Protein AF-A0AA38G6N8-F1 (afdb_monomer_lite)

Structure (mmCIF, N/CA/C/O backbone):
data_AF-A0AA38G6N8-F1
#
_entry.id   AF-A0AA38G6N8-F1
#
loop_
_atom_site.group_PDB
_atom_site.id
_atom_site.type_symbol
_atom_site.label_atom_id
_atom_site.label_alt_id
_atom_site.label_comp_id
_atom_site.label_asym_id
_atom_site.label_entity_id
_atom_site.label_seq_id
_atom_site.pdbx_PDB_ins_code
_atom_site.Cartn_x
_atom_site.Cartn_y
_atom_site.Cartn_z
_atom_site.occupancy
_atom_site.B_iso_or_equiv
_atom_site.auth_seq_id
_atom_site.auth_comp_id
_atom_site.auth_asym_id
_atom_site.auth_atom_id
_atom_site.pdbx_PDB_model_num
ATOM 1 N N . VAL A 1 1 ? -0.216 -16.658 13.746 1.00 59.12 1 VAL A N 1
ATOM 2 C CA . VAL A 1 1 ? -0.836 -18.011 13.716 1.00 59.12 1 VAL A CA 1
ATOM 3 C C . VAL A 1 1 ? -0.148 -18.982 12.746 1.00 59.12 1 VAL A C 1
ATOM 5 O O . VAL A 1 1 ? 0.024 -20.138 13.105 1.00 59.12 1 VAL A O 1
ATOM 8 N N . SER A 1 2 ? 0.318 -18.544 11.568 1.00 52.84 2 SER A N 1
ATOM 9 C CA . SER A 1 2 ? 0.820 -19.412 10.476 1.00 52.84 2 SER A CA 1
ATOM 10 C C . SER A 1 2 ? 1.997 -20.355 10.787 1.00 52.84 2 SER A C 1
ATOM 12 O O . SER A 1 2 ? 2.200 -21.307 10.045 1.00 52.84 2 SER A O 1
ATOM 14 N N . LYS A 1 3 ? 2.756 -20.139 11.871 1.00 72.94 3 LYS A N 1
ATOM 15 C CA . LYS A 1 3 ? 3.863 -21.022 12.297 1.00 72.94 3 LYS A CA 1
ATOM 16 C C . LYS A 1 3 ? 3.536 -21.909 13.511 1.00 72.94 3 LYS A C 1
ATOM 18 O O . LYS A 1 3 ? 4.444 -22.456 14.117 1.00 72.94 3 LYS A O 1
ATOM 23 N N . GLY A 1 4 ? 2.269 -22.001 13.929 1.00 76.94 4 GLY A N 1
ATOM 24 C CA . GLY A 1 4 ? 1.857 -22.869 15.046 1.00 76.94 4 GLY A CA 1
ATOM 25 C C . GLY A 1 4 ? 2.355 -22.451 16.439 1.00 76.94 4 GLY A C 1
ATOM 26 O O . GLY A 1 4 ? 2.105 -23.158 17.406 1.00 76.94 4 GLY A O 1
ATOM 27 N N . VAL A 1 5 ? 3.004 -21.286 16.567 1.00 78.00 5 VAL A N 1
ATOM 28 C CA . VAL A 1 5 ? 3.598 -20.783 17.825 1.00 78.00 5 VAL A CA 1
ATOM 29 C C . VAL A 1 5 ? 2.576 -20.701 18.963 1.00 78.00 5 VAL A C 1
ATOM 31 O O . VAL A 1 5 ? 2.914 -20.964 20.106 1.00 78.00 5 VAL A O 1
ATOM 34 N N . ILE A 1 6 ? 1.307 -20.431 18.644 1.00 79.12 6 ILE A N 1
ATOM 35 C CA . ILE A 1 6 ? 0.212 -20.319 19.620 1.00 79.12 6 ILE A CA 1
ATOM 36 C C . ILE A 1 6 ? -0.044 -21.611 20.422 1.00 79.12 6 ILE A C 1
ATOM 38 O O . ILE A 1 6 ? -0.709 -21.564 21.451 1.00 79.12 6 ILE A O 1
ATOM 42 N N . ASN A 1 7 ? 0.464 -22.758 19.958 1.00 80.31 7 ASN A N 1
ATOM 43 C CA . ASN A 1 7 ? 0.329 -24.044 20.646 1.00 80.31 7 ASN A CA 1
ATOM 44 C C . ASN A 1 7 ? 1.405 -24.275 21.719 1.00 80.31 7 ASN A C 1
ATOM 46 O O . ASN A 1 7 ? 1.244 -25.174 22.535 1.00 80.31 7 ASN A O 1
ATOM 50 N N . TYR A 1 8 ? 2.486 -23.490 21.715 1.00 78.38 8 TYR A N 1
ATOM 51 C CA . TYR A 1 8 ? 3.628 -23.630 22.631 1.00 78.38 8 TYR A CA 1
ATOM 52 C C . TYR A 1 8 ? 3.668 -22.544 23.711 1.00 78.38 8 TYR A C 1
ATOM 54 O O . TYR A 1 8 ? 4.655 -22.410 24.426 1.00 78.38 8 TYR A O 1
ATOM 62 N N . VAL A 1 9 ? 2.621 -21.728 23.782 1.00 79.62 9 VAL A N 1
ATOM 63 C CA . VAL A 1 9 ? 2.539 -20.547 24.637 1.00 79.62 9 VAL A CA 1
ATOM 64 C C . VAL A 1 9 ? 1.585 -20.845 25.806 1.00 79.62 9 VAL A C 1
ATOM 66 O O . VAL A 1 9 ? 0.594 -21.547 25.578 1.00 79.62 9 VAL A O 1
ATOM 69 N N . PRO A 1 10 ? 1.841 -20.319 27.024 1.00 83.19 10 PRO A N 1
ATOM 70 C CA . PRO A 1 10 ? 0.930 -20.449 28.159 1.00 83.19 10 PRO A CA 1
ATOM 71 C C . PRO A 1 10 ? -0.501 -20.033 27.818 1.00 83.19 10 PRO A C 1
ATOM 73 O O . PRO A 1 10 ? -0.737 -19.141 26.991 1.00 83.19 10 PRO A O 1
ATOM 76 N N . GLN A 1 11 ? -1.464 -20.676 28.474 1.00 84.69 11 GLN A N 1
ATOM 77 C CA . GLN A 1 11 ? -2.878 -20.497 28.166 1.00 84.69 11 GLN A CA 1
ATOM 78 C C . GLN A 1 11 ? -3.322 -19.040 28.383 1.00 84.69 11 GLN A C 1
ATOM 80 O O . GLN A 1 11 ? -4.089 -18.510 27.590 1.00 84.69 11 GLN A O 1
ATOM 85 N N . GLU A 1 12 ? -2.754 -18.346 29.367 1.00 85.31 12 GLU A N 1
ATOM 86 C CA . GLU A 1 12 ? -3.037 -16.946 29.693 1.00 85.31 12 GLU A CA 1
ATOM 87 C C . GLU A 1 12 ? -2.687 -15.992 28.544 1.00 85.31 12 GLU A C 1
ATOM 89 O O . GLU A 1 12 ? -3.450 -15.082 28.222 1.00 85.31 12 GLU A O 1
ATOM 94 N N . VAL A 1 13 ? -1.539 -16.204 27.894 1.00 85.50 13 VAL A N 1
ATOM 95 C CA . VAL A 1 13 ? -1.100 -15.389 26.750 1.00 85.50 13 VAL A CA 1
ATOM 96 C C . VAL A 1 13 ? -1.937 -15.724 25.514 1.00 85.50 13 VAL A C 1
ATOM 98 O O . VAL A 1 13 ? -2.243 -14.844 24.708 1.00 85.50 13 VAL A O 1
ATOM 101 N N . LYS A 1 14 ? -2.333 -16.993 25.363 1.00 87.81 14 LYS A N 1
ATOM 102 C CA . LYS A 1 14 ? -3.236 -17.427 24.296 1.00 87.81 14 LYS A CA 1
ATOM 103 C C . LYS A 1 14 ? -4.604 -16.764 24.439 1.00 87.81 14 LYS A C 1
ATOM 105 O O . LYS A 1 14 ? -5.089 -16.184 23.469 1.00 87.81 14 LYS A O 1
ATOM 110 N N . ASP A 1 15 ? -5.179 -16.790 25.634 1.00 89.44 15 ASP A N 1
ATOM 111 C CA . ASP A 1 15 ? -6.463 -16.162 25.942 1.00 89.44 15 ASP A CA 1
ATOM 112 C C . ASP A 1 15 ? -6.392 -14.642 25.744 1.00 89.44 15 ASP A C 1
ATOM 114 O O . ASP A 1 15 ? -7.285 -14.067 25.125 1.00 89.44 15 ASP A O 1
ATOM 118 N N . LEU A 1 16 ? -5.290 -13.996 26.150 1.00 89.81 16 LEU A N 1
ATOM 119 C CA . LEU A 1 16 ? -5.067 -12.569 25.897 1.00 89.81 16 LEU A CA 1
ATOM 120 C C . LEU A 1 16 ? -4.997 -12.249 24.395 1.00 89.81 16 LEU A C 1
ATOM 122 O O . LEU A 1 16 ? -5.566 -11.253 23.948 1.00 89.81 16 LEU A O 1
ATOM 126 N N . TYR A 1 17 ? -4.330 -13.090 23.600 1.00 90.19 17 TYR A N 1
ATOM 127 C CA . TYR A 1 17 ? -4.279 -12.928 22.147 1.00 90.19 17 TYR A CA 1
ATOM 128 C C . TYR A 1 17 ? -5.671 -13.037 21.510 1.00 90.19 17 TYR A C 1
ATOM 130 O O . TYR A 1 17 ? -6.037 -12.189 20.696 1.00 90.19 17 TYR A O 1
ATOM 138 N N . TYR A 1 18 ? -6.464 -14.048 21.886 1.00 90.44 18 TYR A N 1
ATOM 139 C CA . TYR A 1 18 ? -7.836 -14.183 21.388 1.00 90.44 18 TYR A CA 1
ATOM 140 C C . TYR A 1 18 ? -8.708 -12.994 21.805 1.00 90.44 18 TYR A C 1
ATOM 142 O O . TYR A 1 18 ? -9.412 -12.443 20.958 1.00 90.44 18 TYR A O 1
ATOM 150 N N . LEU A 1 19 ? -8.583 -12.547 23.057 1.00 92.56 19 LEU A N 1
ATOM 151 C CA . LEU A 1 19 ? -9.326 -11.411 23.593 1.00 92.56 19 LEU A CA 1
ATOM 152 C C . LEU A 1 19 ? -9.018 -10.096 22.852 1.00 92.56 19 LEU A C 1
ATOM 154 O O . LEU A 1 19 ? -9.933 -9.326 22.574 1.00 92.56 19 LEU A O 1
ATOM 158 N N . LEU A 1 20 ? -7.747 -9.819 22.537 1.00 91.62 20 LEU A N 1
ATOM 159 C CA . LEU A 1 20 ? -7.337 -8.549 21.920 1.00 91.62 20 LEU A CA 1
ATOM 160 C C . LEU A 1 20 ? -7.502 -8.507 20.392 1.00 91.62 20 LEU A C 1
ATOM 162 O O . LEU A 1 20 ? -7.721 -7.423 19.847 1.00 91.62 20 LEU A O 1
ATOM 166 N N . GLU A 1 21 ? -7.360 -9.640 19.696 1.00 90.50 21 GLU A N 1
ATOM 167 C CA . GLU A 1 21 ? -7.361 -9.674 18.223 1.00 90.50 21 GLU A CA 1
ATOM 168 C C . GLU A 1 21 ? -8.654 -10.215 17.604 1.00 90.50 21 GLU A C 1
ATOM 170 O O . GLU A 1 21 ? -9.028 -9.770 16.519 1.00 90.50 21 GLU A O 1
ATOM 175 N N . ASN A 1 22 ? -9.329 -11.172 18.248 1.00 87.88 22 ASN A N 1
ATOM 176 C CA . ASN A 1 22 ? -10.480 -11.859 17.648 1.00 87.88 22 ASN A CA 1
ATOM 177 C C . ASN A 1 22 ? -11.811 -11.431 18.266 1.00 87.88 22 ASN A C 1
ATOM 179 O O . ASN A 1 22 ? -12.817 -11.335 17.561 1.00 87.88 22 ASN A O 1
ATOM 183 N N . ASP A 1 23 ? -11.814 -11.171 19.568 1.00 90.88 23 ASP A N 1
ATOM 184 C CA . ASP A 1 23 ? -13.025 -10.848 20.303 1.00 90.88 23 ASP A CA 1
ATOM 185 C C . ASP A 1 23 ? -13.402 -9.365 20.198 1.00 90.88 23 ASP A C 1
ATOM 187 O O . ASP A 1 23 ? -12.564 -8.461 20.225 1.00 90.88 23 ASP A O 1
ATOM 191 N N . PHE A 1 24 ? -14.709 -9.108 20.142 1.00 91.69 24 PHE A N 1
ATOM 192 C CA . PHE A 1 24 ? -15.269 -7.762 20.061 1.00 91.69 24 PHE A CA 1
ATOM 193 C C . PHE A 1 24 ? -16.136 -7.464 21.290 1.00 91.69 24 PHE A C 1
ATOM 195 O O . PHE A 1 24 ? -17.322 -7.793 21.327 1.00 91.69 24 PHE A O 1
ATOM 202 N N . HIS A 1 25 ? -15.534 -6.839 22.303 1.00 91.12 25 HIS A N 1
ATOM 203 C CA . HIS A 1 25 ? -16.162 -6.511 23.587 1.00 91.12 25 HIS A CA 1
ATOM 204 C C . HIS A 1 25 ? -15.878 -5.046 23.962 1.00 91.12 25 HIS A C 1
ATOM 206 O O . HIS A 1 25 ? -15.123 -4.788 24.896 1.00 91.12 25 HIS A O 1
ATOM 212 N N . PRO A 1 26 ? -16.477 -4.062 23.269 1.00 88.31 26 PRO A N 1
ATOM 213 C CA . PRO A 1 26 ? -16.074 -2.659 23.369 1.00 88.31 26 PRO A CA 1
ATOM 214 C C . PRO A 1 26 ? -16.148 -2.072 24.785 1.00 88.31 26 PRO A C 1
ATOM 216 O O . PRO A 1 26 ? -15.364 -1.181 25.085 1.00 88.31 26 PRO A O 1
ATOM 219 N N . LEU A 1 27 ? -17.063 -2.549 25.638 1.00 90.00 27 LEU A N 1
ATOM 220 C CA . LEU A 1 27 ? -17.247 -2.044 27.006 1.00 90.00 27 LEU A CA 1
ATOM 221 C C . LEU A 1 27 ? -16.391 -2.775 28.051 1.00 90.00 27 LEU A C 1
ATOM 223 O O . LEU A 1 27 ? -15.857 -2.128 28.946 1.00 90.00 27 LEU A O 1
ATOM 227 N N . ASP A 1 28 ? -16.202 -4.088 27.890 1.00 90.94 28 ASP A N 1
ATOM 228 C CA . ASP A 1 28 ? -15.633 -4.954 28.936 1.00 90.94 28 ASP A CA 1
ATOM 229 C C . ASP A 1 28 ? -14.210 -5.442 28.607 1.00 90.94 28 ASP A C 1
ATOM 231 O O . ASP A 1 28 ? -13.617 -6.200 29.375 1.00 90.94 28 ASP A O 1
ATOM 235 N N . LEU A 1 29 ? -13.650 -5.072 27.445 1.00 91.56 29 LEU A N 1
ATOM 236 C CA . LEU A 1 29 ? -12.356 -5.583 26.969 1.00 91.56 29 LEU A CA 1
ATOM 237 C C . LEU A 1 29 ? -11.234 -5.355 27.988 1.00 91.56 29 LEU A C 1
ATOM 239 O O . LEU A 1 29 ? -10.469 -6.271 28.282 1.00 91.56 29 LEU A O 1
ATOM 243 N N . ALA A 1 30 ? -11.141 -4.143 28.531 1.00 90.75 30 ALA A N 1
ATOM 244 C CA . ALA A 1 30 ? -10.108 -3.790 29.495 1.00 90.75 30 ALA A CA 1
ATOM 245 C C . ALA A 1 30 ? -10.321 -4.476 30.854 1.00 90.75 30 ALA A C 1
ATOM 247 O O . ALA A 1 30 ? -9.361 -5.000 31.416 1.00 90.75 30 ALA A O 1
ATOM 248 N N . GLU A 1 31 ? -11.562 -4.579 31.337 1.00 90.31 31 GLU A N 1
ATOM 249 C CA . GLU A 1 31 ? -11.876 -5.325 32.564 1.00 90.31 31 GLU A CA 1
ATOM 250 C C . GLU A 1 31 ? -11.503 -6.811 32.440 1.00 90.31 31 GLU A C 1
ATOM 252 O O . GLU A 1 31 ? -10.936 -7.391 33.363 1.00 90.31 31 GLU A O 1
ATOM 257 N N . LYS A 1 32 ? -11.749 -7.427 31.275 1.00 90.06 32 LYS A N 1
ATOM 258 C CA . LYS A 1 32 ? -11.371 -8.824 30.996 1.00 90.06 32 LYS A CA 1
ATOM 259 C C . LYS A 1 32 ? -9.864 -9.011 30.800 1.00 90.06 32 LYS A C 1
ATOM 261 O O . LYS A 1 32 ? -9.331 -10.059 31.160 1.00 90.06 32 LYS A O 1
ATOM 266 N N . ALA A 1 33 ? -9.170 -8.016 30.246 1.00 90.69 33 ALA A N 1
ATOM 267 C CA . ALA A 1 33 ? -7.725 -8.070 30.030 1.00 90.69 33 ALA A CA 1
ATOM 268 C C . ALA A 1 33 ? -6.934 -7.899 31.337 1.00 90.69 33 ALA A C 1
ATOM 270 O O . ALA A 1 33 ? -5.896 -8.534 31.507 1.00 90.69 33 ALA A O 1
ATOM 271 N N . GLN A 1 34 ? -7.431 -7.099 32.284 1.00 88.69 34 GLN A N 1
ATOM 272 C CA . GLN A 1 34 ? -6.762 -6.810 33.555 1.00 88.69 34 GLN A CA 1
ATOM 273 C C . GLN A 1 34 ? -6.317 -8.055 34.353 1.00 88.69 34 GLN A C 1
ATOM 275 O O . GLN A 1 34 ? -5.134 -8.134 34.695 1.00 88.69 34 GLN A O 1
ATOM 280 N N . PRO A 1 35 ? -7.178 -9.056 34.637 1.00 90.06 35 PRO A N 1
ATOM 281 C CA . PRO A 1 35 ? -6.754 -10.253 35.361 1.00 90.06 35 PRO A CA 1
ATOM 282 C C . PRO A 1 35 ? -5.766 -11.111 34.564 1.00 90.06 35 PRO A C 1
ATOM 284 O O . PRO A 1 35 ? -4.960 -11.813 35.168 1.00 90.06 35 PRO A O 1
ATOM 287 N N . LEU A 1 36 ? -5.802 -11.072 33.226 1.00 86.56 36 LEU A N 1
ATOM 288 C CA . LEU A 1 36 ? -4.842 -11.792 32.386 1.00 86.56 36 LEU A CA 1
ATOM 289 C C . LEU A 1 36 ? -3.471 -11.114 32.434 1.00 86.56 36 LEU A C 1
ATOM 291 O O . LEU A 1 36 ? -2.480 -11.789 32.689 1.00 86.56 36 LEU A O 1
ATOM 295 N N . LEU A 1 37 ? -3.418 -9.785 32.298 1.00 86.12 37 LEU A N 1
ATOM 296 C CA . LEU A 1 37 ? -2.185 -9.000 32.419 1.00 86.12 37 LEU A CA 1
ATOM 297 C C . LEU A 1 37 ? -1.543 -9.150 33.807 1.00 86.12 37 LEU A C 1
ATOM 299 O O . LEU A 1 37 ? -0.329 -9.306 33.900 1.00 86.12 37 LEU A O 1
ATOM 303 N N . GLY A 1 38 ? -2.349 -9.201 34.872 1.00 84.06 38 GLY A N 1
ATOM 304 C CA . GLY A 1 38 ? -1.863 -9.464 36.231 1.00 84.06 38 GLY A CA 1
ATOM 305 C C . GLY A 1 38 ? -1.349 -10.892 36.453 1.00 84.06 38 GLY A C 1
ATOM 306 O O . GLY A 1 38 ? -0.502 -11.112 37.310 1.00 84.06 38 GLY A O 1
ATOM 307 N N . LYS A 1 39 ? -1.814 -11.882 35.681 1.00 83.81 39 LYS A N 1
ATOM 308 C CA . LYS A 1 39 ? -1.237 -13.238 35.710 1.00 83.81 39 LYS A CA 1
ATOM 309 C C . LYS A 1 39 ? 0.098 -13.307 34.968 1.00 83.81 39 LYS A C 1
ATOM 311 O O . LYS A 1 39 ? 0.955 -14.088 35.368 1.00 83.81 39 LYS A O 1
ATOM 316 N N . LEU A 1 40 ? 0.298 -12.475 33.939 1.00 78.69 40 LEU A N 1
ATOM 317 C CA . LEU A 1 40 ? 1.548 -12.428 33.171 1.00 78.69 40 LEU A CA 1
ATOM 318 C C . LEU A 1 40 ? 2.749 -11.957 33.994 1.00 78.69 40 LEU A C 1
ATOM 320 O O . LEU A 1 40 ? 3.861 -12.377 33.688 1.00 78.69 40 LEU A O 1
ATOM 324 N N . SER A 1 41 ? 2.553 -11.137 35.033 1.00 71.50 41 SER A N 1
ATOM 325 C CA . SER A 1 41 ? 3.665 -10.740 35.911 1.00 71.50 41 SER A CA 1
ATOM 326 C C . SER A 1 41 ? 4.263 -11.934 36.654 1.00 71.50 41 SER A C 1
ATOM 328 O O . SER A 1 41 ? 5.463 -11.998 36.872 1.00 71.50 41 SER A O 1
ATOM 330 N N . ASN A 1 42 ? 3.436 -12.927 36.984 1.00 71.12 42 ASN A N 1
ATOM 331 C CA . ASN A 1 42 ? 3.861 -14.095 37.752 1.00 71.12 42 ASN A CA 1
ATOM 332 C C . ASN A 1 42 ? 4.451 -15.210 36.872 1.00 71.12 42 ASN A C 1
ATOM 334 O O . ASN A 1 42 ? 4.972 -16.194 37.395 1.00 71.12 42 ASN A O 1
ATOM 338 N N . LEU A 1 43 ? 4.353 -15.081 35.546 1.00 67.00 43 LEU A N 1
ATOM 339 C CA . LEU A 1 43 ? 4.849 -16.057 34.582 1.00 67.00 43 LEU A CA 1
ATOM 340 C C . LEU A 1 43 ? 6.292 -15.711 34.191 1.00 67.00 43 LEU A C 1
ATOM 342 O O . LEU A 1 43 ? 6.548 -15.124 33.141 1.00 67.00 43 LEU A O 1
ATOM 346 N N . SER A 1 44 ? 7.247 -16.083 35.046 1.00 58.09 44 SER A N 1
ATOM 347 C CA . SER A 1 44 ? 8.669 -16.148 34.691 1.00 58.09 44 SER A CA 1
ATOM 348 C C . SER A 1 44 ? 9.062 -17.599 34.403 1.00 58.09 44 SER A C 1
ATOM 350 O O . SER A 1 44 ? 9.676 -18.299 35.209 1.00 58.09 44 SER A O 1
ATOM 352 N N . ASP A 1 45 ? 8.677 -18.091 33.226 1.00 58.69 45 ASP A N 1
ATOM 353 C CA . ASP A 1 45 ? 9.118 -19.416 32.799 1.00 58.69 45 ASP A CA 1
ATOM 354 C C . ASP A 1 45 ? 10.623 -19.386 32.496 1.00 58.69 45 ASP A C 1
ATOM 356 O O . ASP A 1 45 ? 11.106 -18.633 31.643 1.00 58.69 45 ASP A O 1
ATOM 360 N N . LYS A 1 46 ? 11.379 -20.243 33.188 1.00 52.84 46 LYS A N 1
ATOM 361 C CA . LYS A 1 46 ? 12.756 -20.574 32.812 1.00 52.84 46 LYS A CA 1
ATOM 362 C C . LYS A 1 46 ? 12.695 -21.363 31.510 1.00 52.84 46 LYS A C 1
ATOM 364 O O . LYS A 1 46 ? 12.214 -22.497 31.496 1.00 52.84 46 LYS A O 1
ATOM 369 N N . LEU A 1 47 ? 13.152 -20.772 30.408 1.00 54.66 47 LEU A N 1
ATOM 370 C CA . LEU A 1 47 ? 13.197 -21.487 29.136 1.00 54.66 47 LEU A CA 1
ATOM 371 C C . LEU A 1 47 ? 14.220 -22.631 29.212 1.00 54.66 47 LEU A C 1
ATOM 373 O O . LEU A 1 47 ? 15.251 -22.538 29.875 1.00 54.66 47 LEU A O 1
ATOM 377 N N . SER A 1 48 ? 13.916 -23.721 28.503 1.00 51.50 48 SER A N 1
ATOM 378 C CA . SER A 1 48 ? 14.773 -24.902 28.373 1.00 51.50 48 SER A CA 1
ATOM 379 C C . SER A 1 48 ? 16.216 -24.522 27.996 1.00 51.50 48 SER A C 1
ATOM 381 O O . SER A 1 48 ? 16.437 -23.593 27.218 1.00 51.50 48 SER A O 1
ATOM 383 N N . SER A 1 49 ? 17.191 -25.301 28.472 1.00 50.34 49 SER A N 1
ATOM 384 C CA . SER A 1 49 ? 18.656 -25.101 28.391 1.00 50.34 49 SER A CA 1
ATOM 385 C C . SER A 1 49 ? 19.281 -24.936 26.988 1.00 50.34 49 SER A C 1
ATOM 387 O O . SER A 1 49 ? 20.497 -24.819 26.871 1.00 50.34 49 SER A O 1
ATOM 389 N N . ALA A 1 50 ? 18.472 -24.906 25.928 1.00 52.22 50 ALA A N 1
ATOM 390 C CA . ALA A 1 50 ? 18.877 -24.692 24.538 1.00 52.22 50 ALA A CA 1
ATOM 391 C C . ALA A 1 50 ? 18.530 -23.284 23.997 1.00 52.22 50 ALA A C 1
ATOM 393 O O . ALA A 1 50 ? 18.809 -22.995 22.834 1.00 52.22 50 ALA A O 1
ATOM 394 N N . SER A 1 51 ? 17.905 -22.413 24.801 1.00 49.06 51 SER A N 1
ATOM 395 C CA . SER A 1 51 ? 17.562 -21.042 24.399 1.00 49.06 51 SER A CA 1
ATOM 396 C C . SER A 1 51 ? 18.706 -20.057 24.699 1.00 49.06 51 SER A C 1
ATOM 398 O O . SER A 1 51 ? 19.243 -20.086 25.806 1.00 49.06 51 SER A O 1
ATOM 400 N N . PRO A 1 52 ? 19.052 -19.127 23.782 1.00 52.69 52 PRO A N 1
ATOM 401 C CA . PRO A 1 52 ? 20.028 -18.059 24.037 1.00 52.69 52 PRO A CA 1
ATOM 402 C C . PRO A 1 52 ? 19.590 -17.046 25.110 1.00 52.69 52 PRO A C 1
ATOM 404 O O . PRO A 1 52 ? 20.398 -16.220 25.528 1.00 52.69 52 PRO A O 1
ATOM 407 N N . VAL A 1 53 ? 18.314 -17.071 25.520 1.00 53.12 53 VAL A N 1
ATOM 408 C CA . VAL A 1 53 ? 17.728 -16.161 26.517 1.00 53.12 53 VAL A CA 1
ATOM 409 C C . VAL A 1 53 ? 17.367 -16.968 27.775 1.00 53.12 53 VAL A C 1
ATOM 411 O O . VAL A 1 53 ? 16.467 -17.807 27.685 1.00 53.12 53 VAL A O 1
ATOM 414 N N . PRO A 1 54 ? 18.047 -16.742 28.919 1.00 51.66 54 PRO A N 1
ATOM 415 C CA . PRO A 1 54 ? 17.893 -17.562 30.128 1.00 51.66 54 PRO A CA 1
ATOM 416 C C . PRO A 1 54 ? 16.520 -17.458 30.810 1.00 51.66 54 PRO A C 1
ATOM 418 O O . PRO A 1 54 ? 16.005 -18.456 31.304 1.00 51.66 54 PRO A O 1
ATOM 421 N N . GLU A 1 55 ? 15.912 -16.270 30.825 1.00 58.06 55 GLU A N 1
ATOM 422 C CA . GLU A 1 55 ? 14.605 -16.007 31.440 1.00 58.06 55 GLU A CA 1
ATOM 423 C C . GLU A 1 55 ? 13.869 -14.952 30.607 1.00 58.06 55 GLU A C 1
ATOM 425 O O . GLU A 1 55 ? 14.443 -13.919 30.251 1.00 58.06 55 GLU A O 1
ATOM 430 N N . VAL A 1 56 ? 12.602 -15.200 30.268 1.00 63.09 56 VAL A N 1
ATOM 431 C CA . VAL A 1 56 ? 11.751 -14.184 29.636 1.00 63.09 56 VAL A CA 1
ATOM 432 C C . VAL A 1 56 ? 10.978 -13.486 30.745 1.00 63.09 56 VAL A C 1
ATOM 434 O O . VAL A 1 56 ? 9.989 -14.005 31.252 1.00 63.09 56 VAL A O 1
ATOM 437 N N . GLN A 1 57 ? 11.429 -12.294 31.125 1.00 69.44 57 GLN A N 1
ATOM 438 C CA . GLN A 1 57 ? 10.672 -11.428 32.023 1.00 69.44 57 GLN A CA 1
ATOM 439 C C . GLN A 1 57 ? 9.499 -10.828 31.242 1.00 69.44 57 GLN A C 1
ATOM 441 O O . GLN A 1 57 ? 9.669 -9.869 30.488 1.00 69.44 57 GLN A O 1
ATOM 446 N N . LEU A 1 58 ? 8.306 -11.413 31.376 1.00 74.88 58 LEU A N 1
ATOM 447 C CA . LEU A 1 58 ? 7.092 -10.914 30.716 1.00 74.88 58 LEU A CA 1
ATOM 448 C C . LEU A 1 58 ? 6.604 -9.580 31.305 1.00 74.88 58 LEU A C 1
ATOM 450 O O . LEU A 1 58 ? 5.910 -8.823 30.624 1.00 74.88 58 LEU A O 1
ATOM 454 N N . GLU A 1 59 ? 7.042 -9.248 32.521 1.00 80.06 59 GLU A N 1
ATOM 455 C CA . GLU A 1 59 ? 6.727 -8.000 33.224 1.00 80.06 59 GLU A CA 1
ATOM 456 C C . GLU A 1 59 ? 7.069 -6.742 32.418 1.00 80.06 59 GLU A C 1
ATOM 458 O O . GLU A 1 59 ? 6.282 -5.796 32.376 1.00 80.06 59 GLU A O 1
ATOM 463 N N . GLN A 1 60 ? 8.199 -6.740 31.701 1.00 86.00 60 GLN A N 1
ATOM 464 C CA . GLN A 1 60 ? 8.639 -5.576 30.922 1.00 86.00 60 GLN A CA 1
ATOM 465 C C . GLN A 1 60 ? 7.651 -5.186 29.807 1.00 86.00 60 GLN A C 1
ATOM 467 O O . GLN A 1 60 ? 7.635 -4.041 29.351 1.00 86.00 60 GLN A O 1
ATOM 472 N N . TYR A 1 61 ? 6.823 -6.131 29.352 1.00 87.44 61 TYR A N 1
ATOM 473 C CA . TYR A 1 61 ? 5.860 -5.911 28.277 1.00 87.44 61 TYR A CA 1
ATOM 474 C C . TYR A 1 61 ? 4.495 -5.443 28.784 1.00 87.44 61 TYR A C 1
ATOM 476 O O . TYR A 1 61 ? 3.723 -4.916 27.981 1.00 87.44 61 TYR A O 1
ATOM 484 N N . ILE A 1 62 ? 4.206 -5.560 30.086 1.00 87.81 62 ILE A N 1
ATOM 485 C CA . ILE A 1 62 ? 2.903 -5.200 30.669 1.00 87.81 62 ILE A CA 1
ATOM 486 C C . ILE A 1 62 ? 2.514 -3.749 30.342 1.00 87.81 62 ILE A C 1
ATOM 488 O O . ILE A 1 62 ? 1.445 -3.567 29.757 1.00 87.81 62 ILE A O 1
ATOM 492 N N . PRO A 1 63 ? 3.370 -2.722 30.545 1.00 90.75 63 PRO A N 1
ATOM 493 C CA . PRO A 1 63 ? 2.988 -1.341 30.233 1.00 90.75 63 PRO A CA 1
ATOM 494 C C . PRO A 1 63 ? 2.675 -1.126 28.746 1.00 90.75 63 PRO A C 1
ATOM 496 O O . PRO A 1 63 ? 1.853 -0.288 28.373 1.00 90.75 63 PRO A O 1
ATOM 499 N N . SER A 1 64 ? 3.334 -1.886 27.868 1.00 92.06 64 SER A N 1
ATOM 500 C CA . SER A 1 64 ? 3.080 -1.830 26.425 1.00 92.06 64 SER A CA 1
ATOM 501 C C . SER A 1 64 ? 1.769 -2.530 26.058 1.00 92.06 64 SER A C 1
ATOM 503 O O . SER A 1 64 ? 1.038 -2.043 25.197 1.00 92.06 64 SER A O 1
ATOM 505 N N . LEU A 1 65 ? 1.437 -3.633 26.734 1.00 91.69 65 LEU A N 1
ATOM 506 C CA . LEU A 1 65 ? 0.179 -4.358 26.560 1.00 91.69 65 LEU A CA 1
ATOM 507 C C . LEU A 1 65 ? -1.023 -3.584 27.115 1.00 91.69 65 LEU A C 1
ATOM 509 O O . LEU A 1 65 ? -2.081 -3.593 26.493 1.00 91.69 65 LEU A O 1
ATOM 513 N N . GLU A 1 66 ? -0.876 -2.857 28.221 1.00 92.94 66 GLU A N 1
ATOM 514 C CA . GLU A 1 66 ? -1.916 -1.961 28.751 1.00 92.94 66 GLU A CA 1
ATOM 515 C C . GLU A 1 66 ? -2.214 -0.814 27.777 1.00 92.94 66 GLU A C 1
ATOM 517 O O . GLU A 1 66 ? -3.376 -0.499 27.495 1.00 92.94 66 GLU A O 1
ATOM 522 N N . ARG A 1 67 ? -1.163 -0.220 27.188 1.00 93.62 67 ARG A N 1
ATOM 523 C CA . ARG A 1 67 ? -1.302 0.786 26.121 1.00 93.62 67 ARG A CA 1
ATOM 524 C C . ARG A 1 67 ? -1.997 0.204 24.894 1.00 93.62 67 ARG A C 1
ATOM 526 O O . ARG A 1 67 ? -2.918 0.824 24.370 1.00 93.62 67 ARG A O 1
ATOM 533 N N . LEU A 1 68 ? -1.598 -0.992 24.460 1.00 93.50 68 LEU A N 1
ATOM 534 C CA . LEU A 1 68 ? -2.237 -1.688 23.342 1.00 93.50 68 LEU A CA 1
ATOM 535 C C . LEU A 1 68 ? -3.715 -1.970 23.632 1.00 93.50 68 LEU A C 1
ATOM 537 O O . LEU A 1 68 ? -4.563 -1.703 22.786 1.00 93.50 68 LEU A O 1
ATOM 541 N N . THR A 1 69 ? -4.030 -2.457 24.831 1.00 93.62 69 THR A N 1
ATOM 542 C CA . THR A 1 69 ? -5.405 -2.736 25.265 1.00 93.62 69 THR A CA 1
ATOM 543 C C . THR A 1 69 ? -6.244 -1.464 25.226 1.00 93.62 69 THR A C 1
ATOM 545 O O . THR A 1 69 ? -7.333 -1.465 24.662 1.00 93.62 69 THR A O 1
ATOM 548 N N . THR A 1 70 ? -5.705 -0.350 25.726 1.00 93.69 70 THR A N 1
ATOM 549 C CA . THR A 1 70 ? -6.353 0.969 25.661 1.00 93.69 70 THR A CA 1
ATOM 550 C C . THR A 1 70 ? -6.653 1.386 24.220 1.00 93.69 70 THR A C 1
ATOM 552 O O . THR A 1 70 ? -7.776 1.777 23.904 1.00 93.69 70 THR A O 1
ATOM 555 N N . LEU A 1 71 ? -5.681 1.245 23.314 1.00 93.88 71 LEU A N 1
ATOM 556 C CA . LEU A 1 71 ? -5.878 1.536 21.893 1.00 93.88 71 LEU A CA 1
ATOM 557 C C . LEU A 1 71 ? -6.946 0.627 21.267 1.00 93.88 71 LEU A C 1
ATOM 559 O O . LEU A 1 71 ? -7.797 1.110 20.520 1.00 93.88 71 LEU A O 1
ATOM 563 N N . ARG A 1 72 ? -6.956 -0.669 21.600 1.00 93.94 72 ARG A N 1
ATOM 564 C CA . ARG A 1 72 ? -7.980 -1.614 21.130 1.00 93.94 72 ARG A CA 1
ATOM 565 C C . ARG A 1 72 ? -9.374 -1.261 21.646 1.00 93.94 72 ARG A C 1
ATOM 567 O O . ARG A 1 72 ? -10.309 -1.285 20.850 1.00 93.94 72 ARG A O 1
ATOM 574 N N . VAL A 1 73 ? -9.521 -0.854 22.910 1.00 93.75 73 VAL A N 1
ATOM 575 C CA . VAL A 1 73 ? -10.797 -0.345 23.452 1.00 93.75 73 VAL A CA 1
ATOM 576 C C . VAL A 1 73 ? -11.277 0.850 22.632 1.00 93.75 73 VAL A C 1
ATOM 578 O O . VAL A 1 73 ? -12.396 0.832 22.124 1.00 93.75 73 VAL A O 1
ATOM 581 N N . LEU A 1 74 ? -10.421 1.858 22.431 1.00 93.12 74 LEU A N 1
ATOM 582 C CA . LEU A 1 74 ? -10.762 3.049 21.644 1.00 93.12 74 LEU A CA 1
ATOM 583 C C . LEU A 1 74 ? -11.159 2.689 20.205 1.00 93.12 74 LEU A C 1
ATOM 585 O O . LEU A 1 74 ? -12.119 3.243 19.667 1.00 93.12 74 LEU A O 1
ATOM 589 N N . GLN A 1 75 ? -10.467 1.724 19.596 1.00 92.50 75 GLN A N 1
ATOM 590 C CA . GLN A 1 75 ? -10.785 1.227 18.262 1.00 92.50 75 GLN A CA 1
ATOM 591 C C . GLN A 1 75 ? -12.166 0.562 18.220 1.00 92.50 75 GLN A C 1
ATOM 593 O O . GLN A 1 75 ? -12.981 0.921 17.369 1.00 92.50 75 GLN A O 1
ATOM 598 N N . GLN A 1 76 ? -12.446 -0.380 19.124 1.00 93.06 76 GLN A N 1
ATOM 599 C CA . GLN A 1 76 ? -13.722 -1.101 19.156 1.00 93.06 76 GLN A CA 1
ATOM 600 C C . GLN A 1 76 ? -14.891 -0.156 19.462 1.00 93.06 76 GLN A C 1
ATOM 602 O O . GLN A 1 76 ? -15.916 -0.197 18.781 1.00 93.06 76 GLN A O 1
ATOM 607 N N . VAL A 1 77 ? -14.717 0.756 20.421 1.00 92.88 77 VAL A N 1
ATOM 608 C CA . VAL A 1 77 ? -15.715 1.778 20.762 1.00 92.88 77 VAL A CA 1
ATOM 609 C C . VAL A 1 77 ? -16.005 2.680 19.562 1.00 92.88 77 VAL A C 1
ATOM 611 O O . VAL A 1 77 ? -17.176 2.935 19.284 1.00 92.88 77 VAL A O 1
ATOM 614 N N . SER A 1 78 ? -14.986 3.082 18.792 1.00 91.06 78 SER A N 1
ATOM 615 C CA . SER A 1 78 ? -15.182 3.932 17.606 1.00 91.06 78 SER A CA 1
ATOM 616 C C . SER A 1 78 ? -16.026 3.284 16.501 1.00 91.06 78 SER A C 1
ATOM 618 O O . SER A 1 78 ? -16.635 3.981 15.691 1.00 91.06 78 SER A O 1
ATOM 620 N N . GLN A 1 79 ? -16.077 1.948 16.453 1.00 88.69 79 GLN A N 1
ATOM 621 C CA . GLN A 1 79 ? -16.861 1.217 15.455 1.00 88.69 79 GLN A CA 1
ATOM 622 C C . GLN A 1 79 ? -18.356 1.172 15.800 1.00 88.69 79 GLN A C 1
ATOM 624 O O . GLN A 1 79 ? -19.183 1.093 14.889 1.00 88.69 79 GLN A O 1
ATOM 629 N N . VAL A 1 80 ? -18.704 1.229 17.092 1.00 90.62 80 VAL A N 1
ATOM 630 C CA . VAL A 1 80 ? -20.085 1.079 17.588 1.00 90.62 80 VAL A CA 1
ATOM 631 C C . VAL A 1 80 ? -20.711 2.419 17.952 1.00 90.62 80 VAL A C 1
ATOM 633 O O . VAL A 1 80 ? -21.880 2.660 17.651 1.00 90.62 80 VAL A O 1
ATOM 636 N N . TYR A 1 81 ? -19.948 3.294 18.603 1.00 90.69 81 TYR A N 1
ATOM 637 C CA . TYR A 1 81 ? -20.446 4.541 19.168 1.00 90.69 81 TYR A CA 1
ATOM 638 C C . TYR A 1 81 ? -19.980 5.728 18.343 1.00 90.69 81 TYR A C 1
ATOM 640 O O . TYR A 1 81 ? -18.814 5.821 17.986 1.00 90.69 81 TYR A O 1
ATOM 648 N N . GLN A 1 82 ? -20.883 6.677 18.100 1.00 88.94 82 GLN A N 1
ATOM 649 C CA . GLN A 1 82 ? -20.542 7.953 17.469 1.00 88.94 82 GLN A CA 1
ATOM 650 C C . GLN A 1 82 ? -20.141 9.018 18.496 1.00 88.94 82 GLN A C 1
ATOM 652 O O . GLN A 1 82 ? -19.363 9.921 18.207 1.00 88.94 82 GLN A O 1
ATOM 657 N N . THR A 1 83 ? -20.693 8.976 19.705 1.00 92.12 83 THR A N 1
ATOM 658 C CA . THR A 1 83 ? -20.361 9.932 20.766 1.00 92.12 83 THR A CA 1
ATOM 659 C C . THR A 1 83 ? -20.438 9.238 22.111 1.00 92.12 83 THR A C 1
ATOM 661 O O . THR A 1 83 ? -21.368 8.474 22.367 1.00 92.12 83 THR A O 1
ATOM 664 N N . MET A 1 84 ? -19.466 9.509 22.975 1.00 93.44 84 MET A N 1
ATOM 665 C CA . MET A 1 84 ? -19.355 8.906 24.296 1.00 93.44 84 MET A CA 1
ATOM 666 C C . MET A 1 84 ? -18.868 9.939 25.307 1.00 93.44 84 MET A C 1
ATOM 668 O O . MET A 1 84 ? -18.096 10.829 24.971 1.00 93.44 84 MET A O 1
ATOM 672 N N . LYS A 1 85 ? -19.316 9.851 26.560 1.00 94.88 85 LYS A N 1
ATOM 673 C CA . LYS A 1 85 ? -18.826 10.750 27.615 1.00 94.88 85 LYS A CA 1
ATOM 674 C C . LYS A 1 85 ? -17.410 10.349 28.023 1.00 94.88 85 LYS A C 1
ATOM 676 O O . LYS A 1 85 ? -17.153 9.162 28.219 1.00 94.88 85 LYS A O 1
ATOM 681 N N . ILE A 1 86 ? -16.544 11.338 28.248 1.00 93.31 86 ILE A N 1
ATOM 682 C CA . ILE A 1 86 ? -15.164 11.130 28.719 1.00 93.31 86 ILE A CA 1
ATOM 683 C C . ILE A 1 86 ? -15.152 10.280 29.995 1.00 93.31 86 ILE A C 1
ATOM 685 O O . ILE A 1 86 ? -14.450 9.278 30.064 1.00 93.31 86 ILE A O 1
ATOM 689 N N . GLY A 1 87 ? -16.024 10.596 30.957 1.00 92.12 87 GLY A N 1
ATOM 690 C CA . GLY A 1 87 ? -16.097 9.857 32.219 1.00 92.12 87 GLY A CA 1
ATOM 691 C C . GLY A 1 87 ? -16.488 8.380 32.084 1.00 92.12 87 GLY A C 1
ATOM 692 O O . GLY A 1 87 ? -16.226 7.612 33.001 1.00 92.12 87 GLY A O 1
ATOM 693 N N . VAL A 1 88 ? -17.100 7.958 30.970 1.00 91.88 88 VAL A N 1
ATOM 694 C CA . VAL A 1 88 ? -17.369 6.530 30.721 1.00 91.88 88 VAL A CA 1
ATOM 695 C C . VAL A 1 88 ? -16.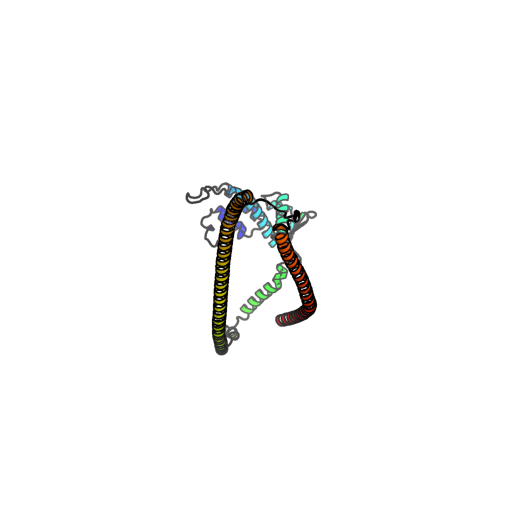109 5.848 30.187 1.00 91.88 88 VAL A C 1
ATOM 697 O O . VAL A 1 88 ? -15.763 4.781 30.675 1.00 91.88 88 VAL A O 1
ATOM 700 N N . ILE A 1 89 ? -15.372 6.499 29.281 1.00 91.44 89 ILE A N 1
ATOM 701 C CA . ILE A 1 89 ? -14.085 5.996 28.768 1.00 91.44 89 ILE A CA 1
ATOM 702 C C . ILE A 1 89 ? -13.077 5.827 29.912 1.00 91.44 89 ILE A C 1
ATOM 704 O O . ILE A 1 89 ? -12.412 4.799 29.994 1.00 91.44 89 ILE A O 1
ATOM 708 N N . THR A 1 90 ? -13.019 6.785 30.843 1.00 91.25 90 THR A N 1
ATOM 709 C CA . THR A 1 90 ? -12.162 6.690 32.035 1.00 91.25 90 THR A CA 1
ATOM 710 C C . THR A 1 90 ? -12.543 5.517 32.940 1.00 91.25 90 THR A C 1
ATOM 712 O O . THR A 1 90 ? -11.669 4.880 33.507 1.00 91.25 90 THR A O 1
ATOM 715 N N . ARG A 1 91 ? -13.838 5.198 33.077 1.00 91.31 91 ARG A N 1
ATOM 716 C CA . ARG A 1 91 ? -14.285 4.041 33.878 1.00 91.31 91 ARG A CA 1
ATOM 717 C C . ARG A 1 91 ? -13.965 2.711 33.205 1.00 91.31 91 ARG A C 1
ATOM 719 O O . ARG A 1 91 ? -13.656 1.754 33.895 1.00 91.31 91 ARG A O 1
ATOM 726 N N . MET A 1 92 ? -14.041 2.668 31.878 1.00 90.25 92 MET A N 1
ATOM 727 C CA . MET A 1 92 ? -13.767 1.463 31.098 1.00 90.25 92 MET A CA 1
ATOM 728 C C . MET A 1 92 ? -12.288 1.088 31.075 1.00 90.25 92 MET A C 1
ATOM 730 O O . MET A 1 92 ? -11.974 -0.078 30.885 1.00 90.25 92 MET A O 1
ATOM 734 N N . ILE A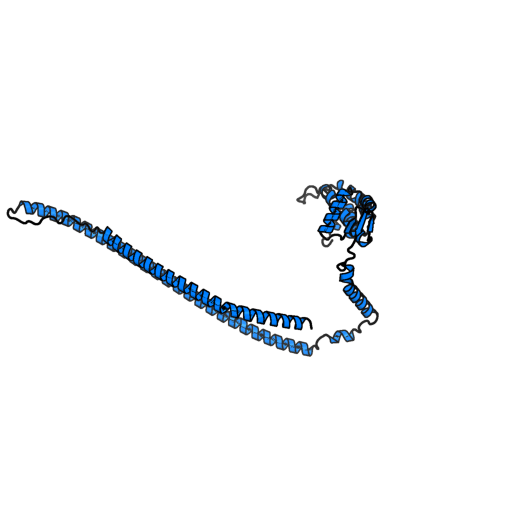 1 93 ? -11.376 2.053 31.219 1.00 91.25 93 ILE A N 1
ATOM 735 C CA . ILE A 1 93 ? -9.929 1.818 31.173 1.00 91.25 93 ILE A CA 1
ATOM 736 C C . ILE A 1 93 ? -9.368 1.987 32.593 1.00 91.25 93 ILE A C 1
ATOM 738 O O . ILE A 1 93 ? -8.939 3.082 32.949 1.00 91.25 93 ILE A O 1
ATOM 742 N N . PRO A 1 94 ? -9.333 0.921 33.416 1.00 85.88 94 PRO A N 1
ATOM 743 C CA . PRO A 1 94 ? -8.872 1.010 34.802 1.00 85.88 94 PRO A CA 1
ATOM 744 C C . PRO A 1 94 ? -7.346 1.154 34.932 1.00 85.88 94 PRO A C 1
ATOM 746 O O . PRO A 1 94 ? -6.852 1.424 36.022 1.00 85.88 94 PRO A O 1
ATOM 749 N N . PHE A 1 95 ? -6.591 0.959 33.845 1.00 85.50 95 PHE A N 1
ATOM 750 C CA . PHE A 1 95 ? -5.121 0.943 33.853 1.00 85.50 95 PHE A CA 1
ATOM 751 C C . PHE A 1 95 ? -4.487 2.329 33.995 1.00 85.50 95 PHE A C 1
ATOM 753 O O . PHE A 1 95 ? -3.380 2.462 34.510 1.00 85.50 95 PHE A O 1
ATOM 760 N N . PHE A 1 96 ? -5.159 3.362 33.489 1.00 89.88 96 PHE A N 1
ATOM 761 C CA . PHE A 1 96 ? -4.568 4.679 33.299 1.00 89.88 96 PHE A CA 1
ATOM 762 C C . PHE A 1 96 ? -5.524 5.782 33.725 1.00 89.88 96 PHE A C 1
ATOM 764 O O . PHE A 1 96 ? -6.729 5.705 33.500 1.00 89.88 96 PHE A O 1
ATOM 771 N N . ASP A 1 97 ? -4.957 6.860 34.263 1.00 91.44 97 ASP A N 1
ATOM 772 C CA . ASP A 1 97 ? -5.695 8.105 34.427 1.00 91.44 97 ASP A CA 1
ATOM 773 C C . ASP A 1 97 ? -6.038 8.722 33.060 1.00 91.44 97 ASP A C 1
ATOM 775 O O . ASP A 1 97 ? -5.350 8.496 32.053 1.00 91.44 97 ASP A O 1
ATOM 779 N N . PHE A 1 98 ? -7.084 9.550 33.032 1.00 90.62 98 PHE A N 1
ATOM 780 C CA . PHE A 1 98 ? -7.563 10.183 31.811 1.00 90.62 98 PHE A CA 1
ATOM 781 C C . PHE A 1 98 ? -6.464 10.974 31.092 1.00 90.62 98 PHE A C 1
ATOM 783 O O . PHE A 1 98 ? -6.411 10.925 29.871 1.00 90.62 98 PHE A O 1
ATOM 790 N N . THR A 1 99 ? -5.525 11.596 31.810 1.00 92.69 99 THR A N 1
ATOM 791 C CA . THR A 1 99 ? -4.393 12.330 31.211 1.00 92.69 99 THR A CA 1
ATOM 792 C C . THR A 1 99 ? -3.554 11.460 30.258 1.00 92.69 99 THR A C 1
ATOM 794 O O . THR A 1 99 ? -3.125 11.897 29.188 1.00 92.69 99 THR A O 1
ATOM 797 N N . ILE A 1 100 ? -3.317 10.197 30.626 1.00 93.62 100 ILE A N 1
ATOM 798 C CA . ILE A 1 100 ? -2.546 9.253 29.803 1.00 93.62 100 ILE A CA 1
ATOM 799 C C . ILE A 1 100 ? -3.418 8.723 28.662 1.00 93.62 100 ILE A C 1
ATOM 801 O O . ILE A 1 100 ? -2.945 8.622 27.530 1.00 93.62 100 ILE A O 1
ATOM 805 N N . VAL A 1 101 ? -4.690 8.421 28.940 1.00 93.44 101 VAL A N 1
ATOM 806 C CA . VAL A 1 101 ? -5.657 7.976 27.923 1.00 93.44 101 VAL A CA 1
ATOM 807 C C . VAL A 1 101 ? -5.855 9.048 26.852 1.00 93.44 101 VAL A C 1
ATOM 809 O O . VAL A 1 101 ? -5.899 8.729 25.667 1.00 93.44 101 VAL A O 1
ATOM 812 N N . GLU A 1 102 ? -5.916 10.317 27.240 1.00 94.12 102 GLU A N 1
ATOM 813 C CA . GLU A 1 102 ? -6.011 11.464 26.343 1.00 94.12 102 GLU A CA 1
ATOM 814 C C . GLU A 1 102 ? -4.772 11.558 25.452 1.00 94.12 102 GLU A C 1
ATOM 816 O O . GLU A 1 102 ? -4.901 11.624 24.231 1.00 94.12 102 GLU A O 1
ATOM 821 N N . LYS A 1 103 ? -3.567 11.453 26.027 1.00 94.31 103 LYS A N 1
ATOM 822 C CA . LYS A 1 103 ? -2.323 11.422 25.245 1.00 94.31 103 LYS A CA 1
ATOM 823 C C . LYS A 1 103 ? -2.314 10.276 24.225 1.00 94.31 103 LYS A C 1
ATOM 825 O O . LYS A 1 103 ? -2.005 10.502 23.057 1.00 94.31 103 LYS A O 1
ATOM 830 N N . LEU A 1 104 ? -2.704 9.068 24.641 1.00 94.00 104 LEU A N 1
ATOM 831 C CA . LEU A 1 104 ? -2.829 7.910 23.746 1.00 94.00 104 LEU A CA 1
ATOM 832 C C . LEU A 1 104 ? -3.902 8.123 22.672 1.00 94.00 104 LEU A C 1
ATOM 834 O O . LEU A 1 104 ? -3.728 7.680 21.541 1.00 94.00 104 LEU A O 1
ATOM 838 N N . SER A 1 105 ? -4.991 8.817 23.003 1.00 92.88 105 SER A N 1
ATOM 839 C CA . SER A 1 105 ? -6.059 9.164 22.062 1.00 92.88 105 SER A CA 1
ATOM 840 C C . SER A 1 105 ? -5.561 10.143 20.998 1.00 92.88 105 SER A C 1
ATOM 842 O O . SER A 1 105 ? -5.823 9.946 19.813 1.00 92.88 105 SER A O 1
ATOM 844 N N . VAL A 1 106 ? -4.783 11.156 21.393 1.00 93.62 106 VAL A N 1
ATOM 845 C CA . VAL A 1 106 ? -4.148 12.103 20.463 1.00 93.62 106 VAL A CA 1
ATOM 846 C C . VAL A 1 106 ? -3.161 11.383 19.542 1.00 93.62 106 VAL A C 1
ATOM 848 O O . VAL A 1 106 ? -3.193 11.599 18.330 1.00 93.62 106 VAL A O 1
ATOM 851 N N . ASP A 1 107 ? -2.334 10.484 20.081 1.00 94.31 107 ASP A N 1
ATOM 852 C CA . ASP A 1 107 ? -1.426 9.665 19.272 1.00 94.31 107 ASP A CA 1
ATOM 853 C C . ASP A 1 107 ? -2.206 8.755 18.304 1.00 94.31 107 ASP A C 1
ATOM 855 O O . ASP A 1 107 ? -1.866 8.671 17.121 1.00 94.31 107 ASP A O 1
ATOM 859 N N . ALA A 1 108 ? -3.300 8.132 18.755 1.00 93.75 108 ALA A N 1
ATOM 860 C CA . ALA A 1 108 ? -4.157 7.296 17.915 1.00 93.75 108 ALA A CA 1
ATOM 861 C C . ALA A 1 108 ? -4.758 8.071 16.732 1.00 93.75 108 ALA A C 1
ATOM 863 O O . ALA A 1 108 ? -4.833 7.534 15.625 1.00 93.75 108 ALA A O 1
ATOM 864 N N . VAL A 1 109 ? -5.148 9.331 16.940 1.00 92.00 109 VAL A N 1
ATOM 865 C CA . VAL A 1 109 ? -5.626 10.212 15.862 1.00 92.00 109 VAL A CA 1
ATOM 866 C C . VAL A 1 109 ? -4.479 10.603 14.933 1.00 92.00 109 VAL A C 1
ATOM 868 O O . VAL A 1 109 ? -4.610 10.488 13.717 1.00 92.00 109 VAL A O 1
ATOM 871 N N . LYS A 1 110 ? -3.330 11.009 15.487 1.00 92.75 110 LYS A N 1
ATOM 872 C CA . LYS A 1 110 ? -2.149 11.436 14.721 1.00 92.75 110 LYS A CA 1
ATOM 873 C C . LYS A 1 110 ? -1.655 10.361 13.750 1.00 92.75 110 LYS A C 1
ATOM 875 O O . LYS A 1 110 ? -1.267 10.682 12.630 1.00 92.75 110 LYS A O 1
ATOM 880 N N . TYR A 1 111 ? -1.663 9.098 14.172 1.00 93.06 111 TYR A N 1
ATOM 881 C CA . TYR A 1 111 ? -1.231 7.963 13.352 1.00 93.06 111 TYR A CA 1
ATOM 882 C C . TYR A 1 111 ? -2.363 7.327 12.531 1.00 93.06 111 TYR A C 1
ATOM 884 O O . TYR A 1 111 ? -2.169 6.252 11.969 1.00 93.06 111 TYR A O 1
ATOM 892 N N . ASN A 1 112 ? -3.530 7.978 12.431 1.00 86.81 112 ASN A N 1
ATOM 893 C CA . ASN A 1 112 ? -4.708 7.480 11.710 1.00 86.81 112 ASN A CA 1
ATOM 894 C C . ASN A 1 112 ? -5.176 6.087 12.171 1.00 86.81 112 ASN A C 1
ATOM 896 O O . ASN A 1 112 ? -5.733 5.320 11.387 1.00 86.81 112 ASN A O 1
ATOM 900 N N . PHE A 1 113 ? -4.956 5.747 13.442 1.00 89.25 113 PHE A N 1
ATOM 901 C CA . PHE A 1 113 ? -5.412 4.483 14.016 1.00 89.25 113 PHE A CA 1
ATOM 902 C C . PHE A 1 113 ? -6.910 4.527 14.348 1.00 89.25 113 PHE A C 1
ATOM 904 O O . PHE A 1 113 ? -7.634 3.568 14.080 1.00 89.25 113 PHE A O 1
ATOM 911 N N . VAL A 1 114 ? -7.388 5.651 14.897 1.00 90.19 114 VAL A N 1
ATOM 912 C CA . VAL A 1 114 ? -8.812 5.900 15.168 1.00 90.19 114 VAL A CA 1
ATOM 913 C C . VAL A 1 114 ? -9.162 7.340 14.807 1.00 90.19 114 VAL A C 1
ATOM 915 O O . VAL A 1 114 ? -8.444 8.270 15.159 1.00 90.19 114 VAL A O 1
ATOM 918 N N . GLN A 1 115 ? -10.299 7.535 14.142 1.00 89.00 115 GLN A N 1
ATOM 919 C CA . GLN A 1 115 ? -10.854 8.864 13.893 1.00 89.00 115 GLN A CA 1
ATOM 920 C C . GLN A 1 115 ? -11.705 9.289 15.092 1.00 89.00 115 GLN A C 1
ATOM 922 O O . GLN A 1 115 ? -12.787 8.739 15.309 1.00 89.00 115 GLN A O 1
ATOM 927 N N . MET A 1 116 ? -11.228 10.256 15.875 1.00 90.44 116 MET A N 1
ATOM 928 C CA . MET A 1 116 ? -11.976 10.812 17.005 1.00 90.44 116 MET A CA 1
ATOM 929 C C . MET A 1 116 ? -11.660 12.293 17.245 1.00 90.44 116 MET A C 1
ATOM 931 O O . MET A 1 116 ? -10.612 12.790 16.837 1.00 90.44 116 MET A O 1
ATOM 935 N N . LYS A 1 117 ? -12.568 12.991 17.929 1.00 90.69 117 LYS A N 1
ATOM 936 C CA . LYS A 1 117 ? -12.428 14.375 18.398 1.00 90.69 117 LYS A CA 1
ATOM 937 C C . LYS A 1 117 ? -12.851 14.448 19.863 1.00 90.69 117 LYS A C 1
ATOM 939 O O . LYS A 1 117 ? -13.896 13.912 20.224 1.00 90.69 117 LYS A O 1
ATOM 944 N N . ILE A 1 118 ? -12.058 15.108 20.700 1.00 92.38 118 ILE A N 1
ATOM 945 C CA . ILE A 1 118 ? -12.348 15.277 22.130 1.00 92.38 118 ILE A CA 1
ATOM 946 C C . ILE A 1 118 ? -12.859 16.704 22.353 1.00 92.38 118 ILE A C 1
ATOM 948 O O . ILE A 1 118 ? -12.174 17.670 22.028 1.00 92.38 118 ILE A O 1
ATOM 952 N N . ASP A 1 119 ? -14.072 16.836 22.886 1.00 93.12 119 ASP A N 1
ATOM 953 C CA . ASP A 1 119 ? -14.681 18.106 23.286 1.00 93.12 119 ASP A CA 1
ATOM 954 C C . ASP A 1 119 ? -14.715 18.176 24.818 1.00 93.12 119 ASP A C 1
ATOM 956 O O . ASP A 1 119 ? -15.578 17.583 25.474 1.00 93.12 119 ASP A O 1
ATOM 960 N N . HIS A 1 120 ? -13.762 18.910 25.395 1.00 93.31 120 HIS A N 1
ATOM 961 C CA . HIS A 1 120 ? -13.657 19.083 26.846 1.00 93.31 120 HIS A CA 1
ATOM 962 C C . HIS A 1 120 ? -14.756 19.977 27.425 1.00 93.31 120 HIS A C 1
ATOM 964 O O . HIS A 1 120 ? -15.132 19.779 28.577 1.00 93.31 120 HIS A O 1
ATOM 970 N N . LEU A 1 121 ? -15.312 20.918 26.648 1.00 93.50 121 LEU A N 1
ATOM 971 C CA . LEU A 1 121 ? -16.385 21.799 27.125 1.00 93.50 121 LEU A CA 1
ATOM 972 C C . LEU A 1 121 ? -17.661 21.000 27.390 1.00 93.50 121 LEU A C 1
ATOM 974 O O . LEU A 1 121 ? -18.342 21.217 28.389 1.00 93.50 121 LEU A O 1
ATOM 978 N N . LYS A 1 122 ? -17.973 20.052 26.501 1.00 91.88 122 LYS A N 1
ATOM 979 C CA . LYS A 1 122 ? -19.118 19.143 26.659 1.00 91.88 122 LYS A CA 1
ATOM 980 C C . LYS A 1 122 ? -18.773 17.863 27.424 1.00 91.88 122 LYS A C 1
ATOM 982 O O . LYS A 1 122 ? -19.680 17.120 27.797 1.00 91.88 122 LYS A O 1
ATOM 987 N N . GLY A 1 123 ? -17.488 17.587 27.643 1.00 93.31 123 GLY A N 1
ATOM 988 C CA . GLY A 1 123 ? -17.008 16.373 28.299 1.00 93.31 123 GLY A CA 1
ATOM 989 C C . GLY A 1 123 ? -17.266 15.100 27.484 1.00 93.31 123 GLY A C 1
ATOM 990 O O . GLY A 1 123 ? -17.580 14.052 28.060 1.00 93.31 123 GLY A O 1
ATOM 991 N N . VAL A 1 124 ? -17.193 15.178 26.150 1.00 94.44 124 VAL A N 1
ATOM 992 C CA . VAL A 1 124 ? -17.512 14.066 25.237 1.00 94.44 124 VAL A CA 1
ATOM 993 C C . VAL A 1 124 ? -16.401 13.800 24.227 1.00 94.44 124 VAL A C 1
ATOM 995 O O . VAL A 1 124 ? -15.711 14.707 23.776 1.00 94.44 124 VAL A O 1
ATOM 998 N N . VAL A 1 125 ? -16.275 12.539 23.830 1.00 93.25 125 VAL A N 1
ATOM 999 C CA . VAL A 1 125 ? -15.471 12.076 22.702 1.00 93.25 125 VAL A CA 1
ATOM 1000 C C . VAL A 1 125 ? -16.417 11.727 21.562 1.00 93.25 125 VAL A C 1
ATOM 1002 O O . VAL A 1 125 ? -17.362 10.958 21.735 1.00 93.25 125 VAL A O 1
ATOM 1005 N N . GLN A 1 126 ? -16.181 12.319 20.401 1.00 91.62 126 GLN A N 1
ATOM 1006 C CA . GLN A 1 126 ? -16.899 12.060 19.161 1.00 91.62 126 GLN A CA 1
ATOM 1007 C C . GLN A 1 126 ? -16.042 11.146 18.289 1.00 91.62 126 GLN A C 1
ATOM 1009 O O . GLN A 1 126 ? -14.881 11.451 18.040 1.00 91.62 126 GLN A O 1
ATOM 1014 N N . PHE A 1 127 ? -16.600 10.036 17.826 1.00 90.12 127 PHE A N 1
ATOM 1015 C CA . PHE A 1 127 ? -15.924 9.062 16.978 1.00 90.12 127 PHE A CA 1
ATOM 1016 C C . PHE A 1 127 ? -16.441 9.140 15.539 1.00 90.12 127 PHE A C 1
ATOM 1018 O O . PHE A 1 127 ? -17.636 9.327 15.294 1.00 90.12 127 PHE A O 1
ATOM 1025 N N . GLY A 1 128 ? -15.522 8.940 14.596 1.00 78.56 128 GLY A N 1
ATOM 1026 C CA . GLY A 1 128 ? -15.758 9.002 13.159 1.00 78.56 128 GLY A CA 1
ATOM 1027 C C . GLY A 1 128 ? -15.694 10.417 12.584 1.00 78.56 128 GLY A C 1
ATOM 1028 O O . GLY A 1 128 ? -15.963 11.412 13.258 1.00 78.56 128 GLY A O 1
ATOM 1029 N N . SER A 1 129 ? -15.358 10.502 11.299 1.00 65.00 129 SER A N 1
ATOM 1030 C CA . SER A 1 129 ? -15.652 11.674 10.486 1.00 65.00 129 SER A CA 1
ATOM 1031 C C . SER A 1 129 ? -17.087 11.562 9.957 1.00 65.00 129 SER A C 1
ATOM 1033 O O . SER A 1 129 ? -17.474 10.563 9.351 1.00 65.00 129 SER A O 1
ATOM 1035 N N . GLN A 1 130 ? -17.905 12.594 10.177 1.00 60.59 130 GLN A N 1
ATOM 1036 C CA . GLN A 1 130 ? -19.136 12.789 9.390 1.00 60.59 130 GLN A CA 1
ATOM 1037 C C . GLN A 1 130 ? -18.823 13.344 7.989 1.00 60.59 130 GLN A C 1
ATOM 1039 O O . GLN A 1 130 ? -19.727 13.729 7.250 1.00 60.59 130 GLN A O 1
ATOM 1044 N N . ASP A 1 131 ? -17.543 13.391 7.628 1.00 63.06 131 ASP A N 1
ATOM 1045 C CA . ASP A 1 131 ? -17.054 14.028 6.422 1.00 63.06 131 ASP A CA 1
ATOM 1046 C C . ASP A 1 131 ? -17.207 13.088 5.215 1.00 63.06 131 ASP A C 1
ATOM 1048 O O . ASP A 1 131 ? -17.232 11.856 5.335 1.00 63.06 131 ASP A O 1
ATOM 1052 N N . LEU A 1 132 ? -17.294 13.682 4.022 1.00 63.75 132 LEU A N 1
ATOM 1053 C CA . LEU A 1 132 ? -17.448 12.9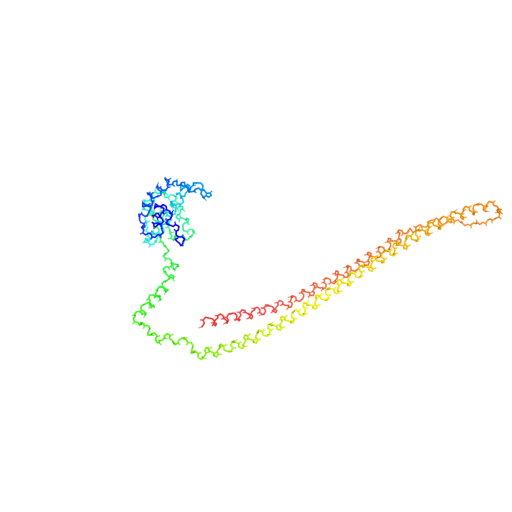73 2.744 1.00 63.75 132 LEU A CA 1
ATOM 1054 C C . LEU A 1 132 ? -16.324 11.955 2.472 1.00 63.75 132 LEU A C 1
ATOM 1056 O O . LEU A 1 132 ? -16.514 11.021 1.697 1.00 63.75 132 LEU A O 1
ATOM 1060 N N . GLU A 1 133 ? -15.180 12.108 3.139 1.00 65.44 133 GLU A N 1
ATOM 1061 C CA . GLU A 1 133 ? -14.014 11.225 3.046 1.00 65.44 133 GLU A CA 1
ATOM 1062 C C . GLU A 1 133 ? -14.100 9.974 3.935 1.00 65.44 133 GLU A C 1
ATOM 1064 O O . GLU A 1 133 ? -13.171 9.167 3.948 1.00 65.44 133 GLU A O 1
ATOM 1069 N N . SER A 1 134 ? -15.189 9.778 4.686 1.00 72.25 134 SER A N 1
ATOM 1070 C CA . SER A 1 134 ? -15.331 8.580 5.515 1.00 72.25 134 SER A CA 1
ATOM 1071 C C . SER A 1 134 ? -15.268 7.297 4.670 1.00 72.25 134 SER A C 1
ATOM 1073 O O . SER A 1 134 ? -15.868 7.193 3.595 1.00 72.25 134 SER A O 1
ATOM 1075 N N . ASP A 1 135 ? -14.587 6.267 5.186 1.00 70.81 135 ASP A N 1
ATOM 1076 C CA . ASP A 1 135 ? -14.447 4.970 4.503 1.00 70.81 135 ASP A CA 1
ATOM 1077 C C . ASP A 1 135 ? -15.794 4.328 4.165 1.00 70.81 135 ASP A C 1
ATOM 1079 O O . ASP A 1 135 ? -15.905 3.572 3.196 1.00 70.81 135 ASP A O 1
ATOM 1083 N N . LYS A 1 136 ? -16.831 4.637 4.952 1.00 70.44 136 LYS A N 1
ATOM 1084 C CA . LYS A 1 136 ? -18.205 4.226 4.665 1.00 70.44 136 LYS A CA 1
ATOM 1085 C C . LYS A 1 136 ? -18.637 4.807 3.319 1.00 70.44 136 LYS A C 1
ATOM 1087 O O . LYS A 1 136 ? -18.905 4.038 2.400 1.00 70.44 136 LYS A O 1
ATOM 1092 N N . ILE A 1 137 ? -18.593 6.131 3.167 1.00 79.19 137 ILE A N 1
ATOM 1093 C CA . ILE A 1 137 ? -18.996 6.826 1.937 1.00 79.19 137 ILE A CA 1
ATOM 1094 C C . ILE A 1 137 ? -18.134 6.391 0.749 1.00 79.19 137 ILE A C 1
ATOM 1096 O O . ILE A 1 137 ? -18.681 6.018 -0.292 1.00 79.19 137 ILE A O 1
ATOM 1100 N N . ARG A 1 138 ? -16.807 6.331 0.920 1.00 81.62 138 ARG A N 1
ATOM 1101 C CA . ARG A 1 138 ? -15.871 5.916 -0.139 1.00 81.62 138 ARG A CA 1
ATOM 1102 C C . ARG A 1 138 ? -16.169 4.514 -0.678 1.00 81.62 138 ARG A C 1
ATOM 1104 O O . ARG A 1 138 ? -16.071 4.276 -1.880 1.00 81.62 138 ARG A O 1
ATOM 1111 N N . ASN A 1 139 ? -16.557 3.583 0.193 1.00 86.56 139 ASN A N 1
ATOM 1112 C CA . ASN A 1 139 ? -16.814 2.197 -0.191 1.00 86.56 139 ASN A CA 1
ATOM 1113 C C . ASN A 1 139 ? -18.279 1.904 -0.543 1.00 86.56 139 ASN A C 1
ATOM 1115 O O . ASN A 1 139 ? -18.574 0.776 -0.946 1.00 86.56 139 ASN A O 1
ATOM 1119 N N . HIS A 1 140 ? -19.202 2.867 -0.432 1.00 88.25 140 HIS A N 1
ATOM 1120 C CA . HIS A 1 140 ? -20.629 2.628 -0.674 1.00 88.25 140 HIS A CA 1
ATOM 1121 C C . HIS A 1 140 ? -20.911 2.060 -2.069 1.00 88.25 140 HIS A C 1
ATOM 1123 O O . HIS A 1 140 ? -21.611 1.053 -2.176 1.00 88.25 140 HIS A O 1
ATOM 1129 N N . LEU A 1 141 ? -20.333 2.637 -3.129 1.00 90.69 141 LEU A N 1
ATOM 1130 C CA . LEU A 1 141 ? -20.535 2.147 -4.500 1.00 90.69 141 LEU A CA 1
ATOM 1131 C C . LEU A 1 141 ? -19.962 0.739 -4.691 1.00 90.69 141 LEU A C 1
ATOM 1133 O O . LEU A 1 141 ? -20.611 -0.119 -5.285 1.00 90.69 141 LEU A O 1
ATOM 1137 N N . THR A 1 142 ? -18.789 0.464 -4.121 1.00 92.94 142 THR A N 1
ATOM 1138 C CA . THR A 1 142 ? -18.153 -0.859 -4.180 1.00 92.94 142 THR A CA 1
ATOM 1139 C C . THR A 1 142 ? -18.979 -1.913 -3.445 1.00 92.94 142 THR A C 1
ATOM 1141 O O . THR A 1 142 ? -19.185 -3.016 -3.954 1.00 92.94 142 THR A O 1
ATOM 1144 N N . ILE A 1 143 ? -19.479 -1.593 -2.248 1.00 92.88 143 ILE A N 1
ATOM 1145 C CA . ILE A 1 143 ? -20.339 -2.482 -1.458 1.00 92.88 143 ILE A CA 1
ATOM 1146 C C . ILE A 1 143 ? -21.660 -2.718 -2.193 1.00 92.88 143 ILE A C 1
ATOM 1148 O O . ILE A 1 143 ? -22.105 -3.864 -2.280 1.00 92.88 143 ILE A O 1
ATOM 1152 N N . LEU A 1 144 ? -22.261 -1.667 -2.757 1.00 94.38 144 LEU A N 1
ATOM 1153 C CA . LEU A 1 144 ? -23.479 -1.762 -3.554 1.00 94.38 144 LEU A CA 1
ATOM 1154 C C . LEU A 1 144 ? -23.263 -2.661 -4.773 1.00 94.38 144 LEU A C 1
ATOM 1156 O O . LEU A 1 144 ? -24.017 -3.611 -4.956 1.00 94.38 144 LEU A O 1
ATOM 1160 N N . ALA A 1 145 ? -22.202 -2.440 -5.549 1.00 95.19 145 ALA A N 1
ATOM 1161 C CA . ALA A 1 145 ? -21.866 -3.258 -6.710 1.00 95.19 145 ALA A CA 1
ATOM 1162 C C . ALA A 1 145 ? -21.652 -4.732 -6.330 1.00 95.19 145 ALA A C 1
ATOM 1164 O O . ALA A 1 145 ? -22.190 -5.624 -6.983 1.00 95.19 145 ALA A O 1
ATOM 1165 N N . LYS A 1 146 ? -20.928 -5.012 -5.237 1.00 95.00 146 LYS A N 1
ATOM 1166 C CA . LYS A 1 146 ? -20.737 -6.381 -4.723 1.00 95.00 146 LYS A CA 1
ATOM 1167 C C . LYS A 1 146 ? -22.063 -7.031 -4.323 1.00 95.00 146 LYS A C 1
ATOM 1169 O O . LYS A 1 146 ? -22.315 -8.179 -4.688 1.00 95.00 146 LYS A O 1
ATOM 1174 N N . ARG A 1 147 ? -22.919 -6.308 -3.594 1.00 95.38 147 ARG A N 1
ATOM 1175 C CA . ARG A 1 147 ? -24.238 -6.800 -3.166 1.00 95.38 147 ARG A CA 1
ATOM 1176 C C . ARG A 1 147 ? -25.156 -7.037 -4.361 1.00 95.38 147 ARG A C 1
ATOM 1178 O O . ARG A 1 147 ? -25.745 -8.107 -4.444 1.00 95.38 147 ARG A O 1
ATOM 1185 N N . LEU A 1 148 ? -25.221 -6.105 -5.309 1.00 94.56 148 LEU A N 1
ATOM 1186 C CA . LEU A 1 148 ? -26.008 -6.246 -6.534 1.00 94.56 148 LEU A CA 1
ATOM 1187 C C . LEU A 1 148 ? -25.504 -7.395 -7.406 1.00 94.56 148 LEU A C 1
ATOM 1189 O O . LEU A 1 148 ? -26.316 -8.158 -7.913 1.00 94.56 148 LEU A O 1
ATOM 1193 N N . ASN A 1 149 ? -24.189 -7.589 -7.529 1.00 92.31 149 ASN A N 1
ATOM 1194 C CA . ASN A 1 149 ? -23.630 -8.740 -8.240 1.00 92.31 149 ASN A CA 1
ATOM 1195 C C . ASN A 1 149 ? -23.991 -10.068 -7.562 1.00 92.31 149 ASN A C 1
ATOM 1197 O O . ASN A 1 149 ? -24.340 -11.021 -8.256 1.00 92.31 149 ASN A O 1
ATOM 1201 N N . LYS A 1 150 ? -23.985 -10.122 -6.223 1.00 93.38 150 LYS A N 1
ATOM 1202 C CA . LYS A 1 150 ? -24.460 -11.291 -5.468 1.00 93.38 150 LYS A CA 1
ATOM 1203 C C . LYS A 1 150 ? -25.961 -11.531 -5.670 1.00 93.38 150 LYS A C 1
ATOM 1205 O O . LYS A 1 150 ? -26.383 -12.665 -5.857 1.00 93.38 150 LYS A O 1
ATOM 1210 N N . VAL A 1 151 ? -26.776 -10.477 -5.665 1.00 94.69 151 VAL A N 1
ATOM 1211 C CA . VAL A 1 151 ? -28.218 -10.573 -5.953 1.00 94.69 151 VAL A CA 1
ATOM 1212 C C . VAL A 1 151 ? -28.447 -11.061 -7.384 1.00 94.69 151 VAL A C 1
ATOM 1214 O O . VAL A 1 151 ? -29.207 -12.001 -7.596 1.00 94.69 151 VAL A O 1
ATOM 1217 N N . ARG A 1 152 ? -27.730 -10.501 -8.361 1.00 89.75 152 ARG A N 1
ATOM 1218 C CA . ARG A 1 152 ? -27.768 -10.926 -9.763 1.00 89.75 152 ARG A CA 1
ATOM 1219 C C . ARG A 1 152 ? -27.434 -12.408 -9.904 1.00 89.75 152 ARG A C 1
ATOM 1221 O O . ARG A 1 152 ? -28.154 -13.099 -10.612 1.00 89.75 152 ARG A O 1
ATOM 1228 N N . SER A 1 153 ? -26.382 -12.894 -9.239 1.00 88.31 153 SER A N 1
ATOM 1229 C CA . SER A 1 153 ? -25.991 -14.307 -9.310 1.00 88.31 153 SER A CA 1
ATOM 1230 C C . SER A 1 153 ? -27.010 -15.254 -8.672 1.00 88.31 153 SER A C 1
ATOM 1232 O O . SER A 1 153 ? -27.060 -16.416 -9.053 1.00 88.31 153 SER A O 1
ATOM 1234 N N . LEU A 1 154 ? -27.802 -14.775 -7.704 1.00 91.56 154 LEU A N 1
ATOM 1235 C CA . LEU A 1 154 ? -28.862 -15.554 -7.056 1.00 91.56 154 LEU A CA 1
ATOM 1236 C C . LEU A 1 154 ? -30.164 -15.567 -7.874 1.00 91.56 154 LEU A C 1
ATOM 1238 O O . LEU A 1 154 ? -30.792 -16.613 -7.978 1.00 91.56 154 LEU A O 1
ATOM 1242 N N . ILE A 1 155 ? -30.563 -14.426 -8.451 1.00 90.75 155 ILE A N 1
ATOM 1243 C CA . ILE A 1 155 ? -31.802 -14.291 -9.243 1.00 90.75 155 ILE A CA 1
ATOM 1244 C C . ILE A 1 155 ? -31.640 -14.925 -10.625 1.00 90.75 155 ILE A C 1
ATOM 1246 O O . ILE A 1 155 ? -32.492 -15.683 -11.073 1.00 90.75 155 ILE A O 1
ATOM 1250 N N . GLN A 1 156 ? -30.539 -14.602 -11.301 1.00 80.44 156 GLN A N 1
ATOM 1251 C CA . GLN A 1 156 ? -30.179 -15.172 -12.587 1.00 80.44 156 GLN A CA 1
ATOM 1252 C C . GLN A 1 156 ? -28.804 -15.819 -12.429 1.00 80.44 156 GLN A C 1
ATOM 1254 O O . GLN A 1 156 ? -27.795 -15.205 -12.809 1.00 80.44 156 GLN A O 1
ATOM 1259 N N . PRO A 1 157 ? -28.730 -17.047 -11.878 1.00 74.81 157 PRO A N 1
ATOM 1260 C CA . PRO A 1 157 ? -27.515 -17.832 -11.994 1.00 74.81 157 PRO A CA 1
ATOM 1261 C C . PRO A 1 157 ? -27.191 -17.873 -13.482 1.00 74.81 157 PRO A C 1
ATOM 1263 O O . PRO A 1 157 ? -28.032 -18.243 -14.308 1.00 74.81 157 PRO A O 1
ATOM 1266 N N . GLN A 1 158 ? -26.025 -17.342 -13.851 1.00 60.88 158 GLN A N 1
ATOM 1267 C CA . GLN A 1 158 ? -25.620 -17.351 -15.245 1.00 60.88 158 GLN A CA 1
ATOM 1268 C C . GLN A 1 158 ? -25.642 -18.813 -15.673 1.00 60.88 158 GLN A C 1
ATOM 1270 O O . GLN A 1 158 ? -24.904 -19.622 -15.115 1.00 60.88 158 GLN A O 1
ATOM 1275 N N . SER A 1 159 ? -26.520 -19.159 -16.618 1.00 57.44 159 SER A N 1
ATOM 1276 C CA . SER A 1 159 ? -26.430 -20.442 -17.297 1.00 57.44 159 SER A CA 1
ATOM 1277 C C . SER A 1 159 ? -24.981 -20.552 -17.754 1.00 57.44 159 SER A C 1
ATOM 1279 O O . SER A 1 159 ? -24.498 -19.665 -18.468 1.00 57.44 159 SER A O 1
ATOM 1281 N N . ILE A 1 160 ? -24.281 -21.590 -17.303 1.00 57.41 160 ILE A N 1
ATOM 1282 C CA . ILE A 1 160 ? -22.862 -21.852 -17.588 1.00 57.41 160 ILE A CA 1
ATOM 1283 C C . ILE A 1 160 ? -22.563 -21.691 -19.100 1.00 57.41 160 ILE A C 1
ATOM 1285 O O . ILE A 1 160 ? -21.480 -21.271 -19.494 1.00 57.41 160 ILE A O 1
ATOM 1289 N N . GLU A 1 161 ? -23.583 -21.875 -19.941 1.00 55.09 161 GLU A N 1
A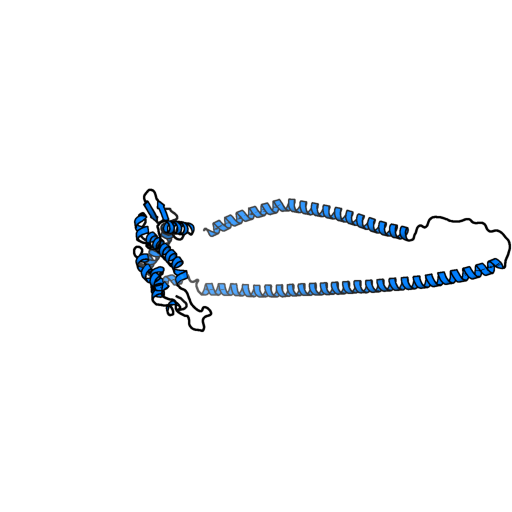TOM 1290 C CA . GLU A 1 161 ? -23.621 -21.649 -21.388 1.00 55.09 161 GLU A CA 1
ATOM 1291 C C . GLU A 1 161 ? -23.286 -20.232 -21.896 1.00 55.09 161 GLU A C 1
ATOM 1293 O O . GLU A 1 161 ? -22.951 -20.082 -23.069 1.00 55.09 161 GLU A O 1
ATOM 1298 N N . LYS A 1 162 ? -23.388 -19.167 -21.085 1.00 53.09 162 LYS A N 1
ATOM 1299 C CA . LYS A 1 162 ? -23.065 -17.795 -21.544 1.00 53.09 162 LYS A CA 1
ATOM 1300 C C . LYS A 1 162 ? -21.644 -17.353 -21.189 1.00 53.09 162 LYS A C 1
ATOM 1302 O O . LYS A 1 162 ? -21.141 -16.428 -21.822 1.00 53.09 162 LYS A O 1
ATOM 1307 N N . ALA A 1 163 ? -20.983 -18.023 -20.242 1.00 51.47 163 ALA A N 1
ATOM 1308 C CA . ALA A 1 163 ? -19.596 -17.731 -19.872 1.00 51.47 163 ALA A CA 1
ATOM 1309 C C . ALA A 1 163 ? -18.584 -18.212 -20.931 1.00 51.47 163 ALA A C 1
ATOM 1311 O O . ALA A 1 163 ? -17.488 -17.668 -21.027 1.00 51.47 163 ALA A O 1
ATOM 1312 N N . THR A 1 164 ? -18.967 -19.162 -21.788 1.00 53.59 164 THR A N 1
ATOM 1313 C CA . THR A 1 164 ? -18.141 -19.645 -22.908 1.00 53.59 164 THR A CA 1
ATOM 1314 C C . THR A 1 164 ? -18.027 -18.652 -24.068 1.00 53.59 164 THR A C 1
ATOM 1316 O O . THR A 1 164 ? -17.193 -18.844 -24.945 1.00 53.59 164 THR A O 1
ATOM 1319 N N . LYS A 1 165 ? -18.815 -17.566 -24.091 1.00 55.53 165 LYS A N 1
ATOM 1320 C CA . LYS A 1 165 ? -18.813 -16.603 -25.210 1.00 55.53 165 LYS A CA 1
ATOM 1321 C C . LYS A 1 165 ? -17.706 -15.544 -25.148 1.00 55.53 165 LYS A C 1
ATOM 1323 O O . LYS A 1 165 ? -17.555 -14.796 -26.106 1.00 55.53 165 LYS A O 1
ATOM 1328 N N . VAL A 1 166 ? -16.951 -15.463 -24.048 1.00 55.56 166 VAL A N 1
ATOM 1329 C CA . VAL A 1 166 ? -15.822 -14.515 -23.904 1.00 55.56 166 VAL A CA 1
ATOM 1330 C C . VAL A 1 166 ? -14.476 -15.178 -24.208 1.00 55.56 166 VAL A C 1
ATOM 1332 O O . VAL A 1 166 ? -13.478 -14.497 -24.431 1.00 55.56 166 VAL A O 1
ATOM 1335 N N . THR A 1 167 ? -14.426 -16.507 -24.286 1.00 60.19 167 THR A N 1
ATOM 1336 C CA . THR A 1 167 ? -13.254 -17.187 -24.828 1.00 60.19 167 THR A CA 1
ATOM 1337 C C . THR A 1 167 ? -13.262 -16.962 -26.335 1.00 60.19 167 THR A C 1
ATOM 1339 O O . THR A 1 167 ? -14.179 -17.418 -27.020 1.00 60.19 167 THR A O 1
ATOM 1342 N N . LEU A 1 168 ? -12.265 -16.229 -26.847 1.00 62.91 168 LEU A N 1
ATOM 1343 C CA . LEU A 1 168 ? -11.996 -16.174 -28.284 1.00 62.91 168 LEU A CA 1
ATOM 1344 C C . LEU A 1 168 ? -12.095 -17.604 -28.833 1.00 62.91 168 LEU A C 1
ATOM 1346 O O . LEU A 1 168 ? -11.526 -18.512 -28.215 1.00 62.91 168 LEU A O 1
ATOM 1350 N N . PRO A 1 169 ? -12.827 -17.833 -29.937 1.00 77.44 169 PRO A N 1
ATOM 1351 C CA . PRO A 1 169 ? -12.948 -19.164 -30.504 1.00 77.44 169 PRO A CA 1
ATOM 1352 C C . PRO A 1 169 ? -11.549 -19.762 -30.660 1.00 77.44 169 PRO A C 1
ATOM 1354 O O . PRO A 1 169 ? -10.664 -19.105 -31.206 1.00 77.44 169 PRO A O 1
ATOM 1357 N N . VAL A 1 170 ? -11.350 -20.997 -30.191 1.00 77.94 170 VAL A N 1
ATOM 1358 C CA . VAL A 1 170 ? -10.056 -21.705 -30.245 1.00 77.94 170 VAL A CA 1
ATOM 1359 C C . VAL A 1 170 ? -9.339 -21.565 -31.604 1.00 77.94 170 VAL A C 1
ATOM 1361 O O . VAL A 1 170 ? -8.129 -21.344 -31.591 1.00 77.94 170 VAL A O 1
ATOM 1364 N N . PRO A 1 171 ? -10.028 -21.584 -32.768 1.00 82.69 171 PRO A N 1
ATOM 1365 C CA . PRO A 1 171 ? -9.379 -21.358 -34.063 1.00 82.69 171 PRO A CA 1
ATOM 1366 C C . PRO A 1 171 ? -8.700 -19.986 -34.190 1.00 82.69 171 PRO A C 1
ATOM 1368 O O . PRO A 1 171 ? -7.574 -19.896 -34.669 1.00 82.69 171 PRO A O 1
ATOM 1371 N N . VAL A 1 172 ? -9.346 -18.920 -33.703 1.00 83.44 172 VAL A N 1
ATOM 1372 C CA . VAL A 1 172 ? -8.798 -17.552 -33.728 1.00 83.44 172 VAL A CA 1
ATOM 1373 C C . VAL A 1 172 ? -7.555 -17.468 -32.846 1.00 83.44 172 VAL A C 1
ATOM 1375 O O . VAL A 1 172 ? -6.565 -16.841 -33.221 1.00 83.44 172 VAL A O 1
ATOM 1378 N N . LEU A 1 173 ? -7.578 -18.147 -31.696 1.00 82.94 173 LEU A N 1
ATOM 1379 C CA . LEU A 1 173 ? -6.432 -18.204 -30.797 1.00 82.94 173 LEU A CA 1
ATOM 1380 C C . LEU A 1 173 ? -5.237 -18.910 -31.459 1.00 82.94 173 LEU A C 1
ATOM 1382 O O . LEU A 1 173 ? -4.122 -18.393 -31.413 1.00 82.94 173 LEU A O 1
ATOM 1386 N N . LEU A 1 174 ? -5.463 -20.040 -32.133 1.00 87.12 174 LEU A N 1
ATOM 1387 C CA . LEU A 1 174 ? -4.408 -20.778 -32.836 1.00 87.12 174 LEU A CA 1
ATOM 1388 C C . LEU A 1 174 ? -3.750 -19.934 -33.936 1.00 87.12 174 LEU A C 1
ATOM 1390 O O . LEU A 1 174 ? -2.523 -19.858 -33.995 1.00 87.12 174 LEU A O 1
ATOM 1394 N N . GLU A 1 175 ? -4.536 -19.211 -34.735 1.00 87.19 175 GLU A N 1
ATOM 1395 C CA . GLU A 1 175 ? -3.985 -18.305 -35.749 1.00 87.19 175 GLU A CA 1
ATOM 1396 C C . GLU A 1 175 ? -3.150 -17.169 -35.142 1.00 87.19 175 GLU A C 1
ATOM 1398 O O . GLU A 1 175 ? -2.124 -16.775 -35.708 1.00 87.19 175 GLU A O 1
ATOM 1403 N N . THR A 1 176 ? -3.574 -16.615 -33.999 1.00 87.75 176 THR A N 1
ATOM 1404 C CA . THR A 1 176 ? -2.786 -15.587 -33.300 1.00 87.75 176 THR A CA 1
ATOM 1405 C C . THR A 1 176 ? -1.474 -16.153 -32.767 1.00 87.75 176 THR A C 1
ATOM 1407 O O . THR A 1 176 ? -0.428 -15.541 -32.984 1.00 87.75 176 THR A O 1
ATOM 1410 N N . ILE A 1 177 ? -1.498 -17.357 -32.188 1.00 91.06 177 ILE A N 1
ATOM 1411 C CA . ILE A 1 177 ? -0.307 -18.048 -31.680 1.00 91.06 177 ILE A CA 1
ATOM 1412 C C . ILE A 1 177 ? 0.689 -18.312 -32.811 1.00 91.06 177 ILE A C 1
ATOM 1414 O O . ILE A 1 177 ? 1.873 -18.020 -32.661 1.00 91.06 177 ILE A O 1
ATOM 1418 N N . GLU A 1 178 ? 0.244 -18.797 -33.971 1.00 91.62 178 GLU A N 1
ATOM 1419 C CA . GLU A 1 178 ? 1.141 -19.045 -35.106 1.00 91.62 178 GLU A CA 1
ATOM 1420 C C . GLU A 1 178 ? 1.785 -17.764 -35.652 1.00 91.62 178 GLU A C 1
ATOM 1422 O O . GLU A 1 178 ? 2.949 -17.767 -36.071 1.00 91.62 178 GLU A O 1
ATOM 1427 N N . LYS A 1 179 ? 1.031 -16.659 -35.677 1.00 92.88 179 LYS A N 1
ATOM 1428 C CA . LYS A 1 179 ? 1.544 -15.348 -36.098 1.00 92.88 179 LYS A CA 1
ATOM 1429 C C . LYS A 1 179 ? 2.567 -14.819 -35.093 1.00 92.88 179 LYS A C 1
ATOM 1431 O O . LYS A 1 179 ? 3.613 -14.317 -35.506 1.00 92.88 179 LYS A O 1
ATOM 1436 N N . GLU A 1 180 ? 2.302 -14.942 -33.794 1.00 93.06 180 GLU A N 1
ATOM 1437 C CA . GLU A 1 180 ? 3.247 -14.548 -32.744 1.00 93.06 180 GLU A CA 1
ATOM 1438 C C . GLU A 1 180 ? 4.497 -15.426 -32.734 1.00 93.06 180 GLU A C 1
ATOM 1440 O O . GLU A 1 180 ? 5.608 -14.902 -32.667 1.00 93.06 180 GLU A O 1
ATOM 1445 N N . HIS A 1 181 ? 4.345 -16.738 -32.907 1.00 95.50 181 HIS A N 1
ATOM 1446 C CA . HIS A 1 181 ? 5.462 -17.672 -32.976 1.00 95.50 181 HIS A CA 1
ATOM 1447 C C . HIS A 1 181 ? 6.408 -17.335 -34.135 1.00 95.50 181 HIS A C 1
ATOM 1449 O O . HIS A 1 181 ? 7.618 -17.215 -33.936 1.00 95.50 181 HIS A O 1
ATOM 1455 N N . ARG A 1 182 ? 5.867 -17.068 -35.333 1.00 94.94 182 ARG A N 1
ATOM 1456 C CA . ARG A 1 182 ? 6.662 -16.619 -36.489 1.00 94.94 182 ARG A CA 1
ATOM 1457 C C . ARG A 1 182 ? 7.399 -15.305 -36.219 1.00 94.94 182 ARG A C 1
ATOM 1459 O O . ARG A 1 182 ? 8.579 -15.190 -36.548 1.00 94.94 182 ARG A O 1
ATOM 1466 N N . LYS A 1 183 ? 6.740 -14.329 -35.582 1.00 95.75 183 LYS A N 1
ATOM 1467 C CA . LYS A 1 183 ? 7.374 -13.055 -35.191 1.00 95.75 183 LYS A CA 1
ATOM 1468 C C . LYS A 1 183 ? 8.498 -13.263 -34.174 1.00 95.75 183 LYS A C 1
ATOM 1470 O O . LYS A 1 183 ? 9.550 -12.641 -34.302 1.00 95.75 183 LYS A O 1
ATOM 1475 N N . LEU A 1 184 ? 8.301 -14.136 -33.185 1.00 94.44 184 LEU A N 1
ATOM 1476 C CA . LEU A 1 184 ? 9.309 -14.456 -32.172 1.00 94.44 184 LEU A CA 1
ATOM 1477 C C . LEU A 1 184 ? 10.527 -15.156 -32.780 1.00 94.44 184 LEU A C 1
ATOM 1479 O O . LEU A 1 184 ? 11.653 -14.784 -32.455 1.00 94.44 184 LEU A O 1
ATOM 1483 N N . LEU A 1 185 ? 10.322 -16.101 -33.702 1.00 95.94 185 LEU A N 1
ATOM 1484 C CA . LEU A 1 185 ? 11.415 -16.749 -34.430 1.00 95.94 185 LEU A CA 1
ATOM 1485 C C . LEU A 1 185 ? 12.214 -15.741 -35.264 1.00 95.94 185 LEU A C 1
ATOM 1487 O O . LEU A 1 185 ? 13.438 -15.699 -35.160 1.00 95.94 185 LEU A O 1
ATOM 1491 N N . ALA A 1 186 ? 11.537 -14.871 -36.020 1.00 95.75 186 ALA A N 1
ATOM 1492 C CA . ALA A 1 186 ? 12.205 -13.813 -36.778 1.00 95.75 186 ALA A CA 1
ATOM 1493 C C . ALA A 1 186 ? 12.993 -12.862 -35.858 1.00 95.75 186 ALA A C 1
ATOM 1495 O O . ALA A 1 186 ? 14.135 -12.504 -36.148 1.00 95.75 186 ALA A O 1
ATOM 1496 N N . ARG A 1 187 ? 12.421 -12.498 -34.703 1.00 96.00 187 ARG A N 1
ATOM 1497 C CA . ARG A 1 187 ? 13.097 -11.672 -33.695 1.00 96.00 187 ARG A CA 1
ATOM 1498 C C . ARG A 1 187 ? 14.328 -12.369 -33.114 1.00 96.00 187 ARG A C 1
ATOM 1500 O O . ARG A 1 187 ? 15.336 -11.700 -32.910 1.00 96.00 187 ARG A O 1
ATOM 1507 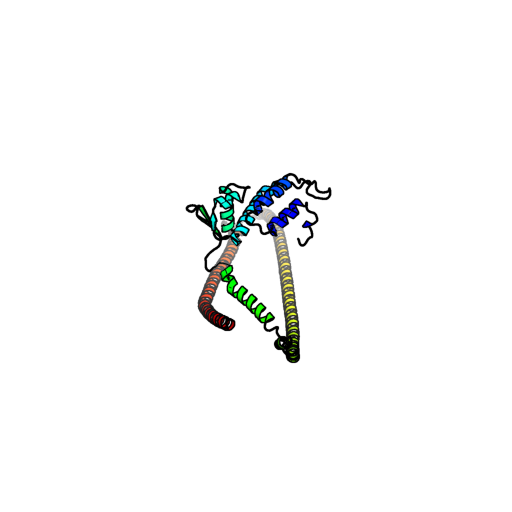N N . LYS A 1 188 ? 14.271 -13.681 -32.866 1.00 96.81 188 LYS A N 1
ATOM 1508 C CA . LYS A 1 188 ? 15.415 -14.462 -32.374 1.00 96.81 188 LYS A CA 1
ATOM 1509 C C . LYS A 1 188 ? 16.592 -14.385 -33.349 1.00 96.81 188 LYS A C 1
ATOM 1511 O O . LYS A 1 188 ? 17.685 -14.037 -32.920 1.00 96.81 188 LYS A O 1
ATOM 1516 N N . VAL A 1 189 ? 16.342 -14.600 -34.642 1.00 96.81 189 VAL A N 1
ATOM 1517 C CA . VAL A 1 189 ? 17.377 -14.513 -35.689 1.00 96.81 189 VAL A CA 1
ATOM 1518 C C . VAL A 1 189 ? 18.006 -13.118 -35.738 1.00 96.81 189 VAL A C 1
ATOM 1520 O O . VAL A 1 189 ? 19.225 -12.986 -35.801 1.00 96.81 189 VAL A O 1
ATOM 1523 N N . LEU A 1 190 ? 17.195 -12.058 -35.656 1.00 95.25 190 LEU A N 1
ATOM 1524 C CA . LEU A 1 190 ? 17.709 -10.683 -35.636 1.00 95.25 190 LEU A CA 1
ATOM 1525 C C . LEU A 1 190 ? 18.554 -10.384 -34.390 1.00 95.25 190 LEU A C 1
ATOM 1527 O O . LEU A 1 190 ? 19.546 -9.664 -34.483 1.00 95.25 190 LEU A O 1
ATOM 1531 N N . ILE A 1 191 ? 18.166 -10.916 -33.228 1.00 93.75 191 ILE A N 1
ATOM 1532 C CA . ILE A 1 191 ? 18.926 -10.754 -31.984 1.00 93.75 191 ILE A CA 1
ATOM 1533 C C . ILE A 1 191 ? 20.254 -11.509 -32.062 1.00 93.75 191 ILE A C 1
ATOM 1535 O O . ILE A 1 191 ? 21.273 -10.940 -31.689 1.00 93.75 191 ILE A O 1
ATOM 1539 N N . GLU A 1 192 ? 20.261 -12.753 -32.545 1.00 95.94 192 GLU A N 1
ATOM 1540 C CA . GLU A 1 192 ? 21.491 -13.539 -32.716 1.00 95.94 192 GLU A CA 1
ATOM 1541 C C . GLU A 1 192 ? 22.458 -12.843 -33.678 1.00 95.94 192 GLU A C 1
ATOM 1543 O O . GLU A 1 192 ? 23.605 -12.608 -33.311 1.00 95.94 192 GLU A O 1
ATOM 1548 N N . ARG A 1 193 ? 21.973 -12.360 -34.829 1.00 96.12 193 ARG A N 1
ATOM 1549 C CA . ARG A 1 193 ? 22.803 -11.600 -35.775 1.00 96.12 193 ARG A CA 1
ATOM 1550 C C . ARG A 1 193 ? 23.399 -10.330 -35.161 1.00 96.12 193 ARG A C 1
ATOM 1552 O O . ARG A 1 193 ? 24.577 -10.054 -35.354 1.00 96.12 193 ARG A O 1
ATOM 1559 N N . ARG A 1 194 ? 22.611 -9.562 -34.398 1.00 95.25 194 ARG A N 1
ATOM 1560 C CA . ARG A 1 194 ? 23.120 -8.364 -33.705 1.00 95.25 194 ARG A CA 1
ATOM 1561 C C . ARG A 1 194 ? 24.159 -8.702 -32.640 1.00 95.25 194 ARG A C 1
ATOM 1563 O O . ARG A 1 194 ? 25.098 -7.934 -32.472 1.00 95.25 194 ARG A O 1
ATOM 1570 N N . LYS A 1 195 ? 23.999 -9.822 -31.929 1.00 96.31 195 LYS A N 1
ATOM 1571 C CA . LYS A 1 195 ? 24.994 -10.293 -30.955 1.00 96.31 195 LYS A CA 1
ATOM 1572 C C . LYS A 1 195 ? 26.302 -10.663 -31.646 1.00 96.31 195 LYS A C 1
ATOM 1574 O O . LYS A 1 195 ? 27.343 -10.198 -31.209 1.00 96.31 195 LYS A O 1
ATOM 1579 N N . GLU A 1 196 ? 26.241 -11.401 -32.754 1.00 95.12 196 GLU A N 1
ATOM 1580 C CA . GLU A 1 196 ? 27.432 -11.737 -33.544 1.00 95.12 196 GLU A CA 1
ATOM 1581 C C . GLU A 1 196 ? 28.141 -10.486 -34.084 1.00 95.12 196 GLU A C 1
ATOM 1583 O O . GLU A 1 196 ? 29.364 -10.386 -34.020 1.00 95.12 196 GLU A O 1
ATOM 1588 N N . GLU A 1 197 ? 27.391 -9.514 -34.610 1.00 93.62 197 GLU A N 1
ATOM 1589 C CA . GLU A 1 197 ? 27.953 -8.247 -35.098 1.00 93.62 197 GLU A CA 1
ATOM 1590 C C . GLU A 1 197 ? 28.607 -7.446 -33.960 1.00 93.62 197 GLU A C 1
ATOM 1592 O O . GLU A 1 197 ? 29.710 -6.927 -34.130 1.00 93.62 197 GLU A O 1
ATOM 1597 N N . GLN A 1 198 ? 27.975 -7.396 -32.785 1.00 93.25 198 GLN A N 1
ATOM 1598 C CA . GLN A 1 198 ? 28.526 -6.730 -31.607 1.00 93.25 198 GLN A CA 1
ATOM 1599 C C . GLN A 1 198 ? 29.786 -7.437 -31.079 1.00 93.25 198 GLN A C 1
ATOM 1601 O O . GLN A 1 198 ? 30.762 -6.768 -30.751 1.00 93.25 198 GLN A O 1
ATOM 1606 N N . GLU A 1 199 ? 29.807 -8.770 -31.034 1.00 94.06 199 GLU A N 1
ATOM 1607 C CA . GLU A 1 199 ? 30.992 -9.548 -30.649 1.00 94.06 199 GLU A CA 1
ATOM 1608 C C . GLU A 1 199 ? 32.161 -9.317 -31.617 1.00 94.06 199 GLU A C 1
ATOM 1610 O O . GLU A 1 199 ? 33.295 -9.130 -31.177 1.00 94.06 199 GLU A O 1
ATOM 1615 N N . ARG A 1 200 ? 31.894 -9.245 -32.930 1.00 94.62 200 ARG A N 1
ATOM 1616 C CA . ARG A 1 200 ? 32.919 -8.913 -33.935 1.00 94.62 200 ARG A CA 1
ATOM 1617 C C . ARG A 1 200 ? 33.496 -7.516 -33.726 1.00 94.62 200 ARG A C 1
ATOM 1619 O O . ARG A 1 200 ? 34.714 -7.370 -33.737 1.00 94.62 200 ARG A O 1
ATOM 1626 N N . GLN A 1 201 ? 32.646 -6.515 -33.496 1.00 93.38 201 GLN A N 1
ATOM 1627 C CA . GLN A 1 201 ? 33.094 -5.145 -33.225 1.00 93.38 201 GLN A CA 1
ATOM 1628 C C . GLN A 1 201 ? 33.942 -5.062 -31.951 1.00 93.38 201 GLN A C 1
ATOM 1630 O O . GLN A 1 201 ? 34.979 -4.405 -31.945 1.00 93.38 201 GLN A O 1
ATOM 1635 N N . MET A 1 202 ? 33.541 -5.758 -30.884 1.00 90.44 202 MET A N 1
ATOM 1636 C CA . MET A 1 202 ? 34.318 -5.816 -29.642 1.00 90.44 202 MET A CA 1
ATOM 1637 C C . MET A 1 202 ? 35.693 -6.455 -29.861 1.00 90.44 202 MET A C 1
ATOM 1639 O O . MET A 1 202 ? 36.692 -5.925 -29.380 1.00 90.44 202 MET A O 1
ATOM 1643 N N . LEU A 1 203 ? 35.760 -7.542 -30.634 1.00 93.81 203 LEU A N 1
ATOM 1644 C CA . LEU A 1 203 ? 37.020 -8.214 -30.953 1.00 93.81 203 LEU A CA 1
ATOM 1645 C C . LEU A 1 203 ? 37.950 -7.341 -31.814 1.00 93.81 203 LEU A C 1
ATOM 1647 O O . LEU A 1 203 ? 39.167 -7.364 -31.635 1.00 93.81 203 LEU A O 1
ATOM 1651 N N . GLU A 1 204 ? 37.403 -6.571 -32.758 1.00 92.00 204 GLU A N 1
ATOM 1652 C CA . GLU A 1 204 ? 38.181 -5.609 -33.550 1.00 92.00 204 GLU A CA 1
ATOM 1653 C C . GLU A 1 204 ? 38.745 -4.483 -32.677 1.00 92.00 204 GLU A C 1
ATOM 1655 O O . GLU A 1 204 ? 39.937 -4.184 -32.764 1.00 92.00 204 GLU A O 1
ATOM 1660 N N . MET A 1 205 ? 37.928 -3.923 -31.780 1.00 90.94 205 MET A N 1
ATOM 1661 C CA . MET A 1 205 ? 38.364 -2.904 -30.820 1.00 90.94 205 MET A CA 1
ATOM 1662 C C . MET A 1 205 ? 39.469 -3.421 -29.889 1.00 90.94 205 MET A C 1
ATOM 1664 O O . MET A 1 205 ? 40.465 -2.728 -29.684 1.00 90.94 205 MET A O 1
ATOM 1668 N N . GLU A 1 206 ? 39.348 -4.648 -29.376 1.00 91.75 206 GLU A N 1
ATOM 1669 C CA . GLU A 1 206 ? 40.367 -5.272 -28.522 1.00 91.75 206 GLU A CA 1
ATOM 1670 C C . GLU A 1 206 ? 41.697 -5.454 -29.270 1.00 91.75 206 GLU A C 1
ATOM 1672 O O . GLU A 1 206 ? 42.751 -5.058 -28.771 1.00 91.75 206 GLU A O 1
ATOM 1677 N N . ARG A 1 207 ? 41.657 -5.945 -30.517 1.00 92.06 207 ARG A N 1
ATOM 1678 C CA . ARG A 1 207 ? 42.853 -6.058 -31.371 1.00 92.06 207 ARG A CA 1
ATOM 1679 C C . ARG A 1 207 ? 43.499 -4.705 -31.650 1.00 92.06 207 ARG A C 1
ATOM 1681 O O . ARG A 1 207 ? 44.728 -4.590 -31.660 1.00 92.06 207 ARG A O 1
ATOM 1688 N N . GLU A 1 208 ? 42.696 -3.673 -31.896 1.00 91.12 208 GLU A N 1
ATOM 1689 C CA . GLU A 1 208 ? 43.215 -2.320 -32.071 1.00 91.12 208 GLU A CA 1
ATOM 1690 C C . GLU A 1 208 ? 43.898 -1.812 -30.798 1.00 91.12 208 GLU A C 1
ATOM 1692 O O . GLU A 1 208 ? 45.007 -1.278 -30.883 1.00 91.12 208 GLU A O 1
ATOM 1697 N N . GLU A 1 209 ? 43.289 -2.000 -29.627 1.00 89.50 209 GLU A N 1
ATOM 1698 C CA . GLU A 1 209 ? 43.868 -1.618 -28.338 1.00 89.50 209 GLU A CA 1
ATOM 1699 C C . GLU A 1 209 ? 45.170 -2.365 -28.041 1.00 89.50 209 GLU A C 1
ATOM 1701 O O . GLU A 1 209 ? 46.160 -1.730 -27.666 1.00 89.50 209 GLU A O 1
ATOM 1706 N N . GLU A 1 210 ? 45.223 -3.677 -28.274 1.00 88.12 210 GLU A N 1
ATOM 1707 C CA . GLU A 1 210 ? 46.452 -4.467 -28.153 1.00 88.12 210 GLU A CA 1
ATOM 1708 C C . GLU A 1 210 ? 47.549 -3.942 -29.087 1.00 88.12 210 GLU A C 1
ATOM 1710 O O . GLU A 1 210 ? 48.688 -3.724 -28.665 1.00 88.12 210 GLU A O 1
ATOM 1715 N N . SER A 1 211 ? 47.204 -3.643 -30.345 1.00 89.81 211 SER A N 1
ATOM 1716 C CA . SER A 1 211 ? 48.154 -3.083 -31.311 1.00 89.81 211 SER A CA 1
ATOM 1717 C C . SER A 1 211 ? 48.669 -1.701 -30.882 1.00 89.81 211 SER A C 1
ATOM 1719 O O . SER A 1 211 ? 49.844 -1.385 -31.085 1.00 89.81 211 SER A O 1
ATOM 1721 N N . ARG A 1 212 ? 47.820 -0.873 -30.254 1.00 90.50 212 ARG A N 1
ATOM 1722 C CA . ARG A 1 212 ? 48.202 0.439 -29.711 1.00 90.50 212 ARG A CA 1
ATOM 1723 C C . ARG A 1 212 ? 49.128 0.280 -28.509 1.00 90.50 212 ARG A C 1
ATOM 1725 O O . ARG A 1 212 ? 50.135 0.983 -28.451 1.00 90.50 212 ARG A O 1
ATOM 1732 N N . ARG A 1 213 ? 48.850 -0.667 -27.606 1.00 92.44 213 ARG A N 1
ATOM 1733 C CA . ARG A 1 213 ? 49.718 -0.978 -26.457 1.00 92.44 213 ARG A CA 1
ATOM 1734 C C . ARG A 1 213 ? 51.097 -1.457 -26.904 1.00 92.44 213 ARG A C 1
ATOM 1736 O O . ARG A 1 213 ? 52.095 -0.932 -26.425 1.00 92.44 213 ARG A O 1
ATOM 1743 N N . LEU A 1 214 ? 51.165 -2.371 -27.875 1.00 90.38 214 LEU A N 1
ATOM 1744 C CA . LEU A 1 214 ? 52.438 -2.845 -28.435 1.00 90.38 214 LEU A CA 1
ATOM 1745 C C . LEU A 1 214 ? 53.232 -1.715 -29.103 1.00 90.38 214 LEU A C 1
ATOM 1747 O O . LEU A 1 214 ? 54.443 -1.613 -28.920 1.00 90.38 214 LEU A O 1
ATOM 1751 N N . LYS A 1 215 ? 52.563 -0.829 -29.854 1.00 90.75 215 LYS A N 1
ATOM 1752 C CA . LYS A 1 215 ? 53.211 0.360 -30.433 1.00 90.75 215 LYS A CA 1
ATOM 1753 C C . LYS A 1 215 ? 53.745 1.296 -29.348 1.00 90.75 215 LYS A C 1
ATOM 1755 O O . LYS A 1 215 ? 54.865 1.775 -29.479 1.00 90.75 215 LYS A O 1
ATOM 1760 N N . GLN A 1 216 ? 52.980 1.535 -28.282 1.00 85.56 216 GLN A N 1
ATOM 1761 C CA . GLN A 1 216 ? 53.431 2.344 -27.146 1.00 85.56 216 GLN A CA 1
ATOM 1762 C C . GLN A 1 216 ? 54.649 1.724 -26.455 1.00 85.56 216 GLN A C 1
ATOM 1764 O O . GLN A 1 216 ? 55.611 2.444 -26.207 1.00 85.56 216 GLN A O 1
ATOM 1769 N N . GLN A 1 217 ? 54.651 0.406 -26.228 1.00 88.12 217 GLN A N 1
ATOM 1770 C CA . GLN A 1 217 ? 55.795 -0.311 -25.653 1.00 88.12 217 GLN A CA 1
ATOM 1771 C C . GLN A 1 217 ? 57.051 -0.177 -26.521 1.00 88.12 217 GLN A C 1
ATOM 1773 O O . GLN A 1 217 ? 58.103 0.208 -26.016 1.00 88.12 217 GLN A O 1
ATOM 1778 N N . ARG A 1 218 ? 56.935 -0.372 -27.840 1.00 91.19 218 ARG A N 1
ATOM 1779 C CA . ARG A 1 218 ? 58.065 -0.170 -28.763 1.00 91.19 218 ARG A CA 1
ATOM 1780 C C . ARG A 1 218 ? 58.604 1.255 -28.723 1.00 91.19 218 ARG A C 1
ATOM 1782 O O . ARG A 1 218 ? 59.811 1.447 -28.672 1.00 91.19 218 ARG A O 1
ATOM 1789 N N . ILE A 1 219 ? 57.724 2.257 -28.692 1.00 91.00 219 ILE A N 1
ATOM 1790 C CA . ILE A 1 219 ? 58.139 3.663 -28.586 1.00 91.00 219 ILE A CA 1
ATOM 1791 C C . ILE A 1 219 ? 58.881 3.911 -27.265 1.00 91.00 219 ILE A C 1
ATOM 1793 O O . ILE A 1 219 ? 59.890 4.616 -27.262 1.00 91.00 219 ILE A O 1
ATOM 1797 N N . THR A 1 220 ? 58.415 3.337 -26.149 1.00 87.38 220 THR A N 1
ATOM 1798 C CA . THR A 1 220 ? 59.100 3.472 -24.854 1.00 87.38 220 THR A CA 1
ATOM 1799 C C . THR A 1 220 ? 60.456 2.773 -24.841 1.00 87.38 220 THR A C 1
ATOM 1801 O O . THR A 1 220 ? 61.429 3.376 -24.396 1.00 87.38 220 THR A O 1
ATOM 1804 N N . GLU A 1 221 ? 60.554 1.562 -25.393 1.00 89.06 221 GLU A N 1
ATOM 1805 C CA . GLU A 1 221 ? 61.815 0.818 -25.513 1.00 89.06 221 GLU A CA 1
ATOM 1806 C C . GLU A 1 221 ? 62.821 1.578 -26.390 1.00 89.06 221 GLU A C 1
ATOM 1808 O O . GLU A 1 221 ? 63.962 1.803 -25.988 1.00 89.06 221 GLU A O 1
ATOM 1813 N N . GLU A 1 222 ? 62.394 2.065 -27.559 1.00 89.88 222 GLU A N 1
ATOM 1814 C CA . GLU A 1 222 ? 63.234 2.876 -28.447 1.00 89.88 222 GLU A CA 1
ATOM 1815 C C . GLU A 1 222 ? 63.699 4.182 -27.781 1.00 89.88 222 GLU A C 1
ATOM 1817 O O . GLU A 1 222 ? 64.834 4.621 -27.993 1.00 89.88 222 GLU A O 1
ATOM 1822 N N . ALA A 1 223 ? 62.847 4.814 -26.968 1.00 88.94 223 ALA A N 1
ATOM 1823 C CA . ALA A 1 223 ? 63.208 6.007 -26.207 1.00 88.94 223 ALA A CA 1
ATOM 1824 C C . ALA A 1 223 ? 64.242 5.702 -25.109 1.00 88.94 223 ALA A C 1
ATOM 1826 O O . ALA A 1 223 ? 65.179 6.484 -24.928 1.00 88.94 223 ALA A O 1
ATOM 1827 N N . GLU A 1 224 ? 64.128 4.567 -24.413 1.00 86.88 224 GLU A N 1
ATOM 1828 C CA . GLU A 1 224 ? 65.122 4.140 -23.423 1.00 86.88 224 GLU A CA 1
ATOM 1829 C C . GLU A 1 224 ? 66.473 3.810 -24.063 1.00 86.88 224 GLU A C 1
ATOM 1831 O O . GLU A 1 224 ? 67.504 4.265 -23.560 1.00 86.88 224 GLU A O 1
ATOM 1836 N N . VAL A 1 225 ? 66.490 3.114 -25.206 1.00 90.44 225 VAL A N 1
ATOM 1837 C CA . VAL A 1 225 ? 67.733 2.842 -25.951 1.00 90.44 225 VAL A CA 1
ATOM 1838 C C . VAL A 1 225 ? 68.406 4.148 -26.377 1.00 90.44 225 VAL A C 1
ATOM 1840 O O . VAL A 1 225 ? 69.613 4.311 -26.186 1.00 90.44 225 VAL A O 1
ATOM 1843 N N . LYS A 1 226 ? 67.641 5.121 -26.889 1.00 89.44 226 LYS A N 1
ATOM 1844 C CA . LYS A 1 226 ? 68.177 6.449 -27.240 1.00 89.44 226 LYS A CA 1
ATOM 1845 C C . LYS A 1 226 ? 68.723 7.191 -26.020 1.00 89.44 226 LYS A C 1
ATOM 1847 O O . LYS A 1 226 ? 69.783 7.812 -26.120 1.00 89.44 226 LYS A O 1
ATOM 1852 N N . ARG A 1 227 ? 68.049 7.108 -24.866 1.00 88.50 227 ARG A N 1
ATOM 1853 C CA . ARG A 1 227 ? 68.538 7.700 -23.611 1.00 88.50 227 ARG A CA 1
ATOM 1854 C C . ARG A 1 227 ? 69.881 7.089 -23.213 1.00 88.50 227 ARG A C 1
ATOM 1856 O O . ARG A 1 227 ? 70.832 7.835 -22.996 1.00 88.50 227 ARG A O 1
ATOM 1863 N N . LEU A 1 228 ? 69.981 5.760 -23.193 1.00 88.19 228 LEU A N 1
ATOM 1864 C CA . LEU A 1 228 ? 71.211 5.041 -22.848 1.00 88.19 228 LEU A CA 1
ATOM 1865 C C . LEU A 1 228 ? 72.359 5.351 -23.819 1.00 88.19 228 LEU A C 1
ATOM 1867 O O . LEU A 1 228 ? 73.478 5.595 -23.372 1.00 88.19 228 LEU A O 1
ATOM 1871 N N . ALA A 1 229 ? 72.088 5.421 -25.125 1.00 88.31 229 ALA A N 1
ATOM 1872 C CA . ALA A 1 229 ? 73.086 5.812 -26.120 1.00 88.31 229 ALA A CA 1
ATOM 1873 C C . ALA A 1 229 ? 73.607 7.238 -25.871 1.00 88.31 229 ALA A C 1
ATOM 1875 O O . ALA A 1 229 ? 74.813 7.458 -25.880 1.00 88.31 229 ALA A O 1
ATOM 1876 N N . SER A 1 230 ? 72.717 8.191 -25.567 1.00 83.56 230 SER A N 1
ATOM 1877 C CA . SER A 1 230 ? 73.113 9.572 -25.253 1.00 83.56 230 SER A CA 1
ATOM 1878 C C . SER A 1 230 ? 73.898 9.704 -23.939 1.00 83.56 230 SER A C 1
ATOM 1880 O O . SER A 1 230 ? 74.743 10.587 -23.805 1.00 83.56 230 SER A O 1
ATOM 1882 N N . GLU A 1 231 ? 73.640 8.840 -22.952 1.00 84.50 231 GLU A N 1
ATOM 1883 C CA . GLU A 1 231 ? 74.451 8.765 -21.732 1.00 84.50 231 GLU A CA 1
ATOM 1884 C C . GLU A 1 231 ? 75.829 8.160 -22.008 1.00 84.50 231 GLU A C 1
ATOM 1886 O O . GLU A 1 231 ? 76.822 8.631 -21.454 1.00 84.50 231 GLU A O 1
ATOM 1891 N N . TYR A 1 232 ? 75.902 7.145 -22.874 1.00 86.25 232 TYR A N 1
ATOM 1892 C CA . TYR A 1 232 ? 77.162 6.533 -23.287 1.00 86.25 232 TYR A CA 1
ATOM 1893 C C . TYR A 1 232 ? 78.051 7.541 -24.027 1.00 86.25 232 TYR A C 1
ATOM 1895 O O . TYR A 1 232 ? 79.193 7.742 -23.619 1.00 86.25 232 TYR A O 1
ATOM 1903 N N . THR A 1 233 ? 77.511 8.260 -25.021 1.00 82.81 233 THR A N 1
ATOM 1904 C CA . THR A 1 233 ? 78.276 9.276 -25.764 1.00 82.81 233 THR A CA 1
ATOM 1905 C C . THR A 1 233 ? 78.765 10.400 -24.857 1.00 82.81 233 THR A C 1
ATOM 1907 O O . THR A 1 233 ? 79.924 10.782 -24.946 1.00 82.81 233 THR A O 1
ATOM 1910 N N . LYS A 1 234 ? 77.944 10.881 -23.910 1.00 82.88 234 LYS A N 1
ATOM 1911 C CA . LYS A 1 234 ? 78.372 11.896 -22.927 1.00 82.88 234 LYS A CA 1
ATOM 1912 C C . LYS A 1 234 ? 79.520 11.411 -22.041 1.00 82.88 234 LYS A C 1
ATOM 1914 O O . LYS A 1 234 ? 80.445 12.170 -21.774 1.00 82.88 234 LYS A O 1
ATOM 1919 N N . ARG A 1 235 ? 79.487 10.152 -21.588 1.00 84.38 235 ARG A N 1
ATOM 1920 C CA . ARG A 1 235 ? 80.585 9.567 -20.795 1.00 84.38 235 ARG A CA 1
ATOM 1921 C C . ARG A 1 235 ? 81.871 9.445 -21.605 1.00 84.38 235 ARG A C 1
ATOM 1923 O O . ARG A 1 235 ? 82.950 9.621 -21.047 1.00 84.38 235 ARG A O 1
ATOM 1930 N N . GLU A 1 236 ? 81.757 9.121 -22.886 1.00 81.38 236 GLU A N 1
ATOM 1931 C CA . GLU A 1 236 ? 82.892 8.999 -23.800 1.00 81.38 236 GLU A CA 1
ATOM 1932 C C . GLU A 1 236 ? 83.483 10.379 -24.130 1.00 81.38 236 GLU A C 1
ATOM 1934 O O . GLU A 1 236 ? 84.690 10.570 -24.014 1.00 81.38 236 GLU A O 1
ATOM 1939 N N . GLU A 1 237 ? 82.637 11.382 -24.382 1.00 78.56 237 GLU A N 1
ATOM 1940 C CA . GLU A 1 237 ? 83.035 12.789 -24.516 1.00 78.56 237 GLU A CA 1
ATOM 1941 C C . GLU A 1 237 ? 83.729 13.321 -23.252 1.00 78.56 237 GLU A C 1
ATOM 1943 O O . GLU A 1 237 ? 84.739 14.014 -23.353 1.00 78.56 237 GLU A O 1
ATOM 1948 N N . ASP A 1 238 ? 83.233 12.983 -22.058 1.00 81.25 238 ASP A N 1
ATOM 1949 C CA . ASP A 1 238 ? 83.856 13.376 -20.788 1.00 81.25 238 ASP A CA 1
ATOM 1950 C C . ASP A 1 238 ? 85.181 12.639 -20.514 1.00 81.25 238 ASP A C 1
ATOM 1952 O O . ASP A 1 238 ? 86.024 13.164 -19.783 1.00 81.25 238 ASP A O 1
ATOM 1956 N N . ARG A 1 239 ? 85.385 11.432 -21.066 1.00 84.62 239 ARG A N 1
ATOM 1957 C CA . ARG A 1 239 ? 86.688 10.741 -21.041 1.00 84.62 239 ARG A CA 1
ATOM 1958 C C . ARG A 1 239 ? 87.675 11.415 -21.984 1.00 84.62 239 ARG A C 1
ATOM 1960 O O . ARG A 1 239 ? 88.762 11.773 -21.551 1.00 84.62 239 ARG A O 1
ATOM 1967 N N . ILE A 1 240 ? 87.261 11.658 -23.226 1.00 78.81 240 ILE A N 1
ATOM 1968 C CA . ILE A 1 240 ? 88.087 12.326 -24.238 1.00 78.81 240 ILE A CA 1
ATOM 1969 C C . ILE A 1 240 ? 88.463 13.736 -23.772 1.00 78.81 240 ILE A C 1
ATOM 1971 O O . ILE A 1 240 ? 89.608 14.143 -23.928 1.00 78.81 240 ILE A O 1
ATOM 1975 N N . ARG A 1 241 ? 87.541 14.476 -23.139 1.00 78.94 241 ARG A N 1
ATOM 1976 C CA . ARG A 1 241 ? 87.848 15.803 -22.585 1.00 78.94 241 ARG A CA 1
ATOM 1977 C C . ARG A 1 241 ? 88.924 15.740 -21.500 1.00 78.94 241 ARG A C 1
ATOM 1979 O O . ARG A 1 241 ? 89.817 16.574 -21.518 1.00 78.94 241 ARG A O 1
ATOM 1986 N N . ARG A 1 242 ? 88.879 14.742 -20.611 1.00 81.44 242 ARG A N 1
ATOM 1987 C CA . ARG A 1 242 ? 89.925 14.537 -19.595 1.00 81.44 242 ARG A CA 1
ATOM 1988 C C . ARG A 1 242 ? 91.272 14.167 -20.212 1.00 81.44 242 ARG A C 1
ATOM 1990 O O . ARG A 1 242 ? 92.279 14.721 -19.802 1.00 81.44 242 ARG A O 1
ATOM 1997 N N . GLU A 1 243 ? 91.286 13.303 -21.227 1.00 78.19 243 GLU A N 1
ATOM 1998 C CA . GLU A 1 243 ? 92.521 12.962 -21.949 1.00 78.19 243 GLU A CA 1
ATOM 1999 C C . GLU A 1 243 ? 93.116 14.166 -22.696 1.00 78.19 243 GLU A C 1
ATOM 2001 O O . GLU A 1 243 ? 94.335 14.292 -22.786 1.00 78.19 243 GLU A O 1
ATOM 2006 N N . ILE A 1 244 ? 92.277 15.058 -23.235 1.00 74.50 244 ILE A N 1
ATOM 2007 C CA . ILE A 1 244 ? 92.729 16.306 -23.865 1.00 74.50 244 ILE A CA 1
ATOM 2008 C C . ILE A 1 244 ? 93.272 17.271 -22.808 1.00 74.50 244 ILE A C 1
ATOM 2010 O O . ILE A 1 244 ? 94.342 17.822 -23.019 1.00 74.50 244 ILE A O 1
ATOM 2014 N N . GLU A 1 245 ? 92.595 17.443 -21.668 1.00 76.00 245 GLU A N 1
ATOM 2015 C CA . GLU A 1 245 ? 93.082 18.284 -20.563 1.00 76.00 245 GLU A CA 1
ATOM 2016 C C . GLU A 1 245 ? 94.427 17.777 -20.003 1.00 76.00 245 GLU A C 1
ATOM 2018 O O . GLU A 1 245 ? 95.318 18.577 -19.724 1.00 76.00 245 GLU A O 1
ATOM 2023 N N . GLU A 1 246 ? 94.616 16.458 -19.887 1.00 76.31 246 GLU A N 1
ATOM 2024 C CA . GLU A 1 246 ? 95.894 15.854 -19.478 1.00 76.31 246 GLU A CA 1
ATOM 2025 C C . GLU A 1 246 ? 96.995 16.079 -20.523 1.00 76.31 246 GLU A C 1
ATOM 2027 O O . GLU A 1 246 ? 98.094 16.508 -20.169 1.00 76.31 246 GLU A O 1
ATOM 2032 N N . LYS A 1 247 ? 96.697 15.884 -21.814 1.00 74.31 247 LYS A N 1
ATOM 2033 C CA . LYS A 1 247 ? 97.651 16.158 -22.902 1.00 74.31 247 LYS A CA 1
ATOM 2034 C C . LYS A 1 247 ? 97.991 17.639 -23.031 1.00 74.31 247 LYS A C 1
ATOM 2036 O O . LYS A 1 247 ? 99.148 17.966 -23.252 1.00 74.31 247 LYS A O 1
ATOM 2041 N N . GLU A 1 248 ? 97.028 18.541 -22.858 1.00 69.38 248 GLU A N 1
ATOM 2042 C CA . GLU A 1 248 ? 97.275 19.987 -22.846 1.00 69.38 248 GLU A CA 1
ATOM 2043 C C . GLU A 1 248 ? 98.145 20.394 -21.649 1.00 69.38 248 GLU A C 1
ATOM 2045 O O . GLU A 1 248 ? 99.005 21.262 -21.791 1.00 69.38 248 GLU A O 1
ATOM 2050 N N . LEU A 1 249 ? 97.980 19.760 -20.482 1.00 68.94 249 LEU A N 1
ATOM 2051 C CA . LEU A 1 249 ? 98.868 19.966 -19.334 1.00 68.94 249 LEU A CA 1
ATOM 2052 C C . LEU A 1 249 ? 100.290 19.455 -19.610 1.00 68.94 249 LEU A C 1
ATOM 2054 O O . LEU A 1 249 ? 101.252 20.142 -19.264 1.00 68.94 249 LEU A O 1
ATOM 2058 N N . GLU A 1 250 ? 100.438 18.296 -20.252 1.00 72.50 250 GLU A N 1
ATOM 2059 C CA . GLU A 1 250 ? 101.739 17.746 -20.658 1.00 72.50 250 GLU A CA 1
ATOM 2060 C C . GLU A 1 250 ? 102.420 18.607 -21.738 1.00 72.50 250 GLU A C 1
ATOM 2062 O O . GLU A 1 250 ? 103.603 18.937 -21.621 1.00 72.50 250 GLU A O 1
ATOM 2067 N N . GLU A 1 251 ? 101.679 19.055 -22.753 1.00 65.56 251 GLU A N 1
ATOM 2068 C CA . GLU A 1 251 ? 102.171 19.958 -23.799 1.00 65.56 251 GLU A CA 1
ATOM 2069 C C . GLU A 1 251 ? 102.505 21.349 -23.243 1.00 65.56 251 GLU A C 1
ATOM 2071 O O . GLU A 1 251 ? 103.525 21.927 -23.617 1.00 65.56 251 GLU A O 1
ATOM 2076 N N . ALA A 1 252 ? 101.720 21.882 -22.301 1.00 63.09 252 ALA A N 1
ATOM 2077 C CA . ALA A 1 252 ? 102.035 23.131 -21.610 1.00 63.09 252 ALA A CA 1
ATOM 2078 C C . ALA A 1 252 ? 103.307 23.010 -20.754 1.00 63.09 252 ALA A C 1
ATOM 2080 O O . ALA A 1 252 ? 104.102 23.951 -20.704 1.00 63.09 252 ALA A O 1
ATOM 2081 N N . GLN A 1 253 ? 103.539 21.857 -20.116 1.00 60.59 253 GLN A N 1
ATOM 2082 C CA . GLN A 1 253 ? 104.784 21.573 -19.393 1.00 60.59 253 GLN A CA 1
ATOM 2083 C C . GLN A 1 253 ? 105.987 21.462 -20.342 1.00 60.59 253 GLN A C 1
ATOM 2085 O O . GLN A 1 253 ? 107.054 22.002 -20.037 1.00 60.59 253 GLN A O 1
ATOM 2090 N N . LEU A 1 254 ? 105.822 20.835 -21.511 1.00 63.12 254 LEU A N 1
ATOM 2091 C CA . LEU A 1 254 ? 106.859 20.748 -22.545 1.00 63.12 254 LEU A CA 1
ATOM 2092 C C . LEU A 1 254 ? 107.163 22.112 -23.181 1.00 63.12 254 LEU A C 1
ATOM 2094 O O . LEU A 1 254 ? 108.330 22.464 -23.345 1.00 63.12 254 LEU A O 1
ATOM 2098 N N . LEU A 1 255 ? 106.144 22.928 -23.455 1.00 57.59 255 LEU A N 1
ATOM 2099 C CA . LEU A 1 255 ? 106.303 24.293 -23.962 1.00 57.59 255 LEU A CA 1
ATOM 2100 C C . LEU A 1 255 ? 106.959 25.226 -22.934 1.00 57.59 255 LEU A C 1
ATOM 2102 O O . LEU A 1 255 ? 107.729 26.101 -23.326 1.00 57.59 255 LEU A O 1
ATOM 2106 N N . LEU A 1 256 ? 106.729 25.029 -21.631 1.00 53.94 256 LEU A N 1
ATOM 2107 C CA . LEU A 1 256 ? 107.467 25.719 -20.563 1.00 53.94 256 LEU A CA 1
ATOM 2108 C C . LEU A 1 256 ? 108.958 25.336 -20.556 1.00 53.94 256 LEU A C 1
ATOM 2110 O O . LEU A 1 256 ? 109.805 26.211 -20.388 1.00 53.94 256 LEU A O 1
ATOM 2114 N N . GLN A 1 257 ? 109.293 24.069 -20.821 1.00 54.88 257 GLN A N 1
ATOM 2115 C CA . GLN A 1 257 ? 110.685 23.608 -20.938 1.00 54.88 257 GLN A CA 1
ATOM 2116 C C . GLN A 1 257 ? 111.361 24.041 -22.256 1.00 54.88 257 GLN A C 1
ATOM 2118 O O . GLN A 1 257 ? 112.564 24.317 -22.278 1.00 54.88 257 GLN A O 1
ATOM 2123 N N . GLU A 1 258 ? 110.617 24.155 -23.359 1.00 52.97 258 GLU A N 1
ATOM 2124 C CA . GLU A 1 258 ? 111.135 24.657 -24.641 1.00 52.97 258 GLU A CA 1
ATOM 2125 C C . GLU A 1 258 ? 111.261 26.190 -24.682 1.00 52.97 258 GLU A C 1
ATOM 2127 O O . GLU A 1 258 ? 112.210 26.713 -25.282 1.00 52.97 258 GLU A O 1
ATOM 2132 N N . ALA A 1 259 ? 110.383 26.926 -23.991 1.00 48.69 259 ALA A N 1
ATOM 2133 C CA . ALA A 1 259 ? 110.460 28.383 -23.856 1.00 48.69 259 ALA A CA 1
ATOM 2134 C C . ALA A 1 259 ? 111.687 28.852 -23.045 1.00 48.69 259 ALA A C 1
ATOM 2136 O O . ALA A 1 259 ? 112.168 29.967 -23.261 1.00 48.69 259 ALA A O 1
ATOM 2137 N N . GLU A 1 260 ? 112.265 28.002 -22.188 1.00 46.56 260 GLU A N 1
ATOM 2138 C CA . GLU A 1 260 ? 113.538 28.280 -21.504 1.00 46.56 260 GLU A CA 1
ATOM 2139 C C . GLU A 1 260 ? 114.773 28.119 -22.416 1.00 46.56 260 GLU A C 1
ATOM 2141 O O . GLU A 1 260 ? 115.836 28.672 -22.121 1.00 46.56 260 GLU A O 1
ATOM 2146 N N . ARG A 1 261 ? 114.665 27.424 -23.562 1.00 42.81 261 ARG A N 1
ATOM 2147 C CA . ARG A 1 261 ? 115.813 27.123 -24.443 1.00 42.81 261 ARG A CA 1
ATOM 2148 C C . ARG A 1 261 ? 115.947 27.981 -25.699 1.00 42.81 261 ARG A C 1
ATOM 2150 O O . ARG A 1 261 ? 116.990 27.902 -26.354 1.00 42.81 261 ARG A O 1
ATOM 2157 N N . ARG A 1 262 ? 114.992 28.851 -26.042 1.00 37.56 262 ARG A N 1
ATOM 2158 C CA . ARG A 1 262 ? 115.152 29.778 -27.182 1.00 37.56 262 ARG A CA 1
ATOM 2159 C C . ARG A 1 262 ? 114.688 31.196 -26.872 1.00 37.56 262 ARG A C 1
ATOM 2161 O O . ARG A 1 262 ? 113.517 31.547 -26.885 1.00 37.56 262 ARG A O 1
ATOM 2168 N N . ASN A 1 263 ? 115.696 32.025 -26.641 1.00 28.61 263 ASN A N 1
ATOM 2169 C CA . ASN A 1 263 ? 115.620 33.436 -26.310 1.00 28.61 263 ASN A CA 1
ATOM 2170 C C . ASN A 1 263 ? 115.344 34.326 -27.552 1.00 28.61 263 ASN A C 1
ATOM 2172 O O . ASN A 1 263 ? 115.854 34.057 -28.638 1.00 28.61 263 ASN A O 1
ATOM 2176 N N . LYS A 1 264 ? 114.669 35.465 -27.307 1.00 30.41 264 LYS A N 1
ATOM 2177 C CA . LYS A 1 264 ? 114.569 36.720 -28.103 1.00 30.41 264 LYS A CA 1
ATOM 2178 C C . LYS A 1 264 ? 113.730 36.747 -29.401 1.00 30.41 264 LYS A C 1
ATOM 2180 O O . LYS A 1 264 ? 114.281 36.675 -30.492 1.00 30.41 264 LYS A O 1
ATOM 2185 N N . LYS A 1 265 ? 112.458 37.172 -29.303 1.00 31.25 265 LYS A N 1
ATOM 2186 C CA . LYS A 1 265 ? 111.978 38.570 -29.527 1.00 31.25 265 LYS A CA 1
ATOM 2187 C C . LYS A 1 265 ? 110.448 38.625 -29.722 1.00 31.25 265 LYS A C 1
ATOM 2189 O O . LYS A 1 265 ? 109.922 38.073 -30.672 1.00 31.25 265 LYS A O 1
ATOM 2194 N N . LYS A 1 266 ? 109.803 39.429 -28.864 1.00 28.30 266 LYS A N 1
ATOM 2195 C CA . LYS A 1 266 ? 108.548 40.192 -29.043 1.00 28.30 266 LYS A CA 1
ATOM 2196 C C . LYS A 1 266 ? 107.388 39.518 -29.804 1.00 28.30 266 LYS A C 1
ATOM 2198 O O . LYS A 1 266 ? 107.270 39.673 -31.013 1.00 28.30 266 LYS A O 1
ATOM 2203 N N . TRP A 1 267 ? 106.405 39.037 -29.041 1.00 25.03 267 TRP A N 1
ATOM 2204 C CA . TRP A 1 267 ? 104.992 39.105 -29.423 1.00 25.03 267 TRP A CA 1
ATOM 2205 C C . TRP A 1 267 ? 104.199 39.813 -28.317 1.00 25.03 267 TRP A C 1
ATOM 2207 O O . TRP A 1 267 ? 104.282 39.449 -27.147 1.00 25.03 267 TRP A O 1
ATOM 2217 N N . LYS A 1 268 ? 103.459 40.860 -28.694 1.00 32.91 268 LYS A N 1
ATOM 2218 C CA . LYS A 1 268 ? 102.387 41.481 -27.907 1.00 32.91 268 LYS A CA 1
ATOM 2219 C C . LYS A 1 268 ? 101.061 40.956 -28.456 1.00 32.91 268 LYS A C 1
ATOM 2221 O O . LYS A 1 268 ? 100.807 41.178 -29.634 1.00 32.91 268 LYS A O 1
ATOM 2226 N N . LYS A 1 269 ? 100.193 40.410 -27.602 1.00 30.92 269 LYS A N 1
ATOM 2227 C CA . LYS A 1 269 ? 98.746 40.694 -27.615 1.00 30.92 269 LYS A CA 1
ATOM 2228 C C . LYS A 1 269 ? 98.217 40.642 -26.170 1.00 30.92 269 LYS A C 1
ATOM 2230 O O . LYS A 1 269 ? 98.517 39.675 -25.477 1.00 30.92 269 LYS A O 1
ATOM 2235 N N . PRO A 1 270 ? 97.506 41.682 -25.706 1.00 28.39 270 PRO A N 1
ATOM 2236 C CA . PRO A 1 270 ? 96.876 41.706 -24.395 1.00 28.39 270 PRO A CA 1
ATOM 2237 C C . PRO A 1 270 ? 95.539 40.951 -24.391 1.00 28.39 270 PRO A C 1
ATOM 2239 O O . PRO A 1 270 ? 94.807 40.961 -25.378 1.00 28.39 270 PRO A O 1
ATOM 2242 N N . ALA A 1 271 ? 95.303 40.306 -23.248 1.00 31.94 271 ALA A N 1
ATOM 2243 C CA . ALA A 1 271 ? 94.041 39.994 -22.583 1.00 31.94 271 ALA A CA 1
ATOM 2244 C C . ALA A 1 271 ? 92.738 40.250 -23.363 1.00 31.94 271 ALA A C 1
ATOM 2246 O O . ALA A 1 271 ? 92.327 41.392 -23.555 1.00 31.94 271 ALA A O 1
ATOM 2247 N N . ILE A 1 272 ? 92.036 39.160 -23.685 1.00 31.75 272 ILE A N 1
ATOM 2248 C CA . ILE A 1 272 ? 90.572 39.164 -23.737 1.00 31.75 272 ILE A CA 1
ATOM 2249 C C . ILE A 1 272 ? 90.115 38.669 -22.366 1.00 31.75 272 ILE A C 1
ATOM 2251 O O . ILE A 1 272 ? 90.004 37.474 -22.099 1.00 31.75 272 ILE A O 1
ATOM 2255 N N . GLU A 1 273 ? 89.973 39.638 -21.474 1.00 32.72 273 GLU A N 1
ATOM 2256 C CA . GLU A 1 273 ? 89.201 39.549 -20.247 1.00 32.72 273 GLU A CA 1
ATOM 2257 C C . GLU A 1 273 ? 87.756 39.926 -20.601 1.00 32.72 273 GLU A C 1
ATOM 2259 O O . GLU A 1 273 ? 87.537 40.966 -21.217 1.00 32.72 273 GLU A O 1
ATOM 2264 N N . GLY A 1 274 ? 86.792 39.085 -20.212 1.00 39.88 274 GLY A N 1
ATOM 2265 C CA . GLY A 1 274 ? 85.350 39.351 -20.330 1.00 39.88 274 GLY A CA 1
ATOM 2266 C C . GLY A 1 274 ? 84.806 39.152 -21.752 1.00 39.88 274 GLY A C 1
ATOM 2267 O O . GLY A 1 274 ? 85.292 39.734 -22.703 1.00 39.88 274 GLY A O 1
ATOM 2268 N N . GLU A 1 275 ? 83.812 38.320 -22.026 1.00 41.56 275 GLU A N 1
ATOM 2269 C CA . GLU A 1 275 ? 82.724 37.834 -21.194 1.00 41.56 275 GLU A CA 1
ATOM 2270 C C . GLU A 1 275 ? 82.671 36.308 -21.276 1.00 41.56 275 GLU A C 1
ATOM 2272 O O . GLU A 1 275 ? 82.575 35.718 -22.353 1.00 41.56 275 GLU A O 1
ATOM 2277 N N . LYS A 1 276 ? 82.668 35.645 -20.116 1.00 43.19 276 LYS A N 1
ATOM 2278 C CA . LYS A 1 276 ? 82.071 34.317 -20.028 1.00 43.19 276 LYS A CA 1
ATOM 2279 C C . LYS A 1 276 ? 80.585 34.493 -20.338 1.00 43.19 276 LYS A C 1
ATOM 2281 O O . LYS A 1 276 ? 79.791 34.688 -19.423 1.00 43.19 276 LYS A O 1
ATOM 2286 N N . VAL A 1 277 ? 80.195 34.364 -21.602 1.00 47.97 277 VAL A N 1
ATOM 2287 C CA . VAL A 1 277 ? 78.870 33.825 -21.894 1.00 47.97 277 VAL A CA 1
ATOM 2288 C C . VAL A 1 277 ? 78.966 32.359 -21.488 1.00 47.97 277 VAL A C 1
ATOM 2290 O O . VAL A 1 277 ? 79.388 31.493 -22.252 1.00 47.97 277 VAL A O 1
ATOM 2293 N N . THR A 1 278 ? 78.757 32.106 -20.196 1.00 53.41 278 THR A N 1
ATOM 2294 C CA . THR A 1 278 ? 78.832 30.773 -19.611 1.00 53.41 278 THR A CA 1
ATOM 2295 C C . THR A 1 278 ? 77.884 29.857 -20.376 1.00 53.41 278 THR A C 1
ATOM 2297 O O . THR A 1 278 ? 76.809 30.268 -20.806 1.00 53.41 278 THR A O 1
ATOM 2300 N N . LYS A 1 279 ? 78.243 28.573 -20.485 1.00 55.03 279 LYS A N 1
ATOM 2301 C CA . LYS A 1 279 ? 77.362 27.482 -20.950 1.00 55.03 279 LYS A CA 1
ATOM 2302 C C . LYS A 1 279 ? 75.948 27.566 -20.333 1.00 55.03 279 LYS A C 1
ATOM 2304 O O . LYS A 1 279 ? 74.983 27.123 -20.940 1.00 55.03 279 LYS A O 1
ATOM 2309 N N . GLN A 1 280 ? 75.849 28.178 -19.148 1.00 53.94 280 GLN A N 1
ATOM 2310 C CA . GLN A 1 280 ? 74.621 28.537 -18.447 1.00 53.94 280 GLN A CA 1
ATOM 2311 C C . GLN A 1 280 ? 73.732 29.519 -19.226 1.00 53.94 280 GLN A C 1
ATOM 2313 O O . GLN A 1 280 ? 72.572 29.188 -19.383 1.00 53.94 280 GLN A O 1
ATOM 2318 N N . ILE A 1 281 ? 74.234 30.625 -19.794 1.00 56.53 281 ILE A N 1
ATOM 2319 C CA . ILE A 1 281 ? 73.419 31.608 -20.547 1.00 56.53 281 ILE A CA 1
ATOM 2320 C C . ILE A 1 281 ? 72.841 30.997 -21.833 1.00 56.53 281 ILE A C 1
ATOM 2322 O O . ILE A 1 281 ? 71.694 31.262 -22.171 1.00 56.53 281 ILE A O 1
ATOM 2326 N N . LEU A 1 282 ? 73.592 30.130 -22.520 1.00 57.31 282 LEU A N 1
ATOM 2327 C CA . LEU A 1 282 ? 73.102 29.400 -23.701 1.00 57.31 282 LEU A CA 1
ATOM 2328 C C . LEU A 1 282 ? 72.021 28.366 -23.342 1.00 57.31 282 LEU A C 1
ATOM 2330 O O . LEU A 1 282 ? 71.029 28.247 -24.055 1.00 57.31 282 LEU A O 1
ATOM 2334 N N . ILE A 1 283 ? 72.176 27.648 -22.222 1.00 60.72 283 ILE A N 1
ATOM 2335 C CA . ILE A 1 283 ? 71.146 26.730 -21.704 1.00 60.72 283 ILE A CA 1
ATOM 2336 C C . ILE A 1 283 ? 69.918 27.511 -21.217 1.00 60.72 283 ILE A C 1
ATOM 2338 O O . ILE A 1 283 ? 68.793 27.088 -21.463 1.00 60.72 283 ILE A O 1
ATOM 2342 N N . GLU A 1 284 ? 70.115 28.659 -20.567 1.00 61.59 284 GLU A N 1
ATOM 2343 C CA . GLU A 1 284 ? 69.041 29.539 -20.102 1.00 61.59 284 GLU A CA 1
ATOM 2344 C C . GLU A 1 284 ? 68.276 30.139 -21.283 1.00 61.59 284 GLU A C 1
ATOM 2346 O O . GLU A 1 284 ? 67.053 30.168 -21.252 1.00 61.59 284 GLU A O 1
ATOM 2351 N N . GLN A 1 285 ? 68.962 30.541 -22.358 1.00 61.75 285 GLN A N 1
ATOM 2352 C CA . GLN A 1 285 ? 68.334 31.014 -23.593 1.00 61.75 285 GLN A CA 1
ATOM 2353 C C . GLN A 1 285 ? 67.522 29.910 -24.281 1.00 61.75 285 GLN A C 1
ATOM 2355 O O . GLN A 1 285 ? 66.370 30.163 -24.625 1.00 61.75 285 GLN A O 1
ATOM 2360 N N . ALA A 1 286 ? 68.046 28.683 -24.386 1.00 66.69 286 ALA A N 1
ATOM 2361 C CA . ALA A 1 286 ? 67.303 27.550 -24.954 1.00 66.69 286 ALA A CA 1
ATOM 2362 C C . ALA A 1 286 ? 66.094 27.141 -24.086 1.00 66.69 286 ALA A C 1
ATOM 2364 O O . ALA A 1 286 ? 65.013 26.867 -24.607 1.00 66.69 286 ALA A O 1
ATOM 2365 N N . LEU A 1 287 ? 66.241 27.141 -22.754 1.00 67.06 287 LEU A N 1
ATOM 2366 C CA . LEU A 1 287 ? 65.138 26.877 -21.822 1.00 67.06 287 LEU A CA 1
ATOM 2367 C C . LEU A 1 287 ? 64.066 27.973 -21.919 1.00 67.06 287 LEU A C 1
ATOM 2369 O O . LEU A 1 287 ? 62.873 27.685 -21.891 1.00 67.06 287 LEU A O 1
ATOM 2373 N N . ASN A 1 288 ? 64.483 29.232 -22.057 1.00 69.75 288 ASN A N 1
ATOM 2374 C CA . ASN A 1 288 ? 63.588 30.380 -22.153 1.00 69.75 288 ASN A CA 1
ATOM 2375 C C . ASN A 1 288 ? 62.876 30.434 -23.518 1.00 69.75 288 ASN A C 1
ATOM 2377 O O . ASN A 1 288 ? 61.709 30.810 -23.579 1.00 69.75 288 ASN A O 1
ATOM 2381 N N . GLU A 1 289 ? 63.521 29.999 -24.604 1.00 70.94 289 GLU A N 1
ATOM 2382 C CA . GLU A 1 289 ? 62.867 29.764 -25.899 1.00 70.94 289 GLU A CA 1
ATOM 2383 C C . GLU A 1 289 ? 61.830 28.639 -25.807 1.00 70.94 289 GLU A C 1
ATOM 2385 O O . GLU A 1 289 ? 60.680 28.842 -26.190 1.00 70.94 289 GLU A O 1
ATOM 2390 N N . GLN A 1 290 ? 62.164 27.510 -25.177 1.00 70.06 290 GLN A N 1
ATOM 2391 C CA . GLN A 1 290 ? 61.224 26.401 -24.987 1.00 70.06 290 GLN A CA 1
ATOM 2392 C C . GLN A 1 290 ? 60.030 26.778 -24.085 1.00 70.06 290 GLN A C 1
ATOM 2394 O O . GLN A 1 290 ? 58.895 26.347 -24.315 1.00 70.06 290 GLN A O 1
ATOM 2399 N N . LEU A 1 291 ? 60.255 27.605 -23.059 1.00 70.69 291 LEU A N 1
ATOM 2400 C CA . LEU A 1 291 ? 59.196 28.147 -22.203 1.00 70.69 291 LEU A CA 1
ATOM 2401 C C . LEU A 1 291 ? 58.318 29.155 -22.953 1.00 70.69 291 LEU A C 1
ATOM 2403 O O . LEU A 1 291 ? 57.097 29.131 -22.790 1.00 70.69 291 LEU A O 1
ATOM 2407 N N . LYS A 1 292 ? 58.900 30.002 -23.812 1.00 77.38 292 LYS A N 1
ATOM 2408 C CA . LYS A 1 292 ? 58.138 30.905 -24.688 1.00 77.38 292 LYS A CA 1
ATOM 2409 C C . LYS A 1 292 ? 57.274 30.126 -25.673 1.00 77.38 292 LYS A C 1
ATOM 2411 O O . LYS A 1 292 ? 56.086 30.420 -25.768 1.00 77.38 292 LYS A O 1
ATOM 2416 N N . GLU A 1 293 ? 57.812 29.093 -26.318 1.00 77.31 293 GLU A N 1
ATOM 2417 C CA . GLU A 1 293 ? 57.043 28.216 -27.209 1.00 77.31 293 GLU A CA 1
ATOM 2418 C C . GLU A 1 293 ? 55.893 27.523 -26.468 1.00 77.31 293 GLU A C 1
ATOM 2420 O O . GLU A 1 293 ? 54.761 27.495 -26.959 1.00 77.31 293 GLU A O 1
ATOM 2425 N N . ARG A 1 294 ? 56.131 27.028 -25.245 1.00 75.50 294 ARG A N 1
ATOM 2426 C CA . ARG A 1 294 ? 55.068 26.465 -24.398 1.00 75.50 294 ARG A CA 1
ATOM 2427 C C . ARG A 1 294 ? 53.991 27.485 -24.060 1.00 75.50 294 ARG A C 1
ATOM 2429 O O . ARG A 1 294 ? 52.813 27.183 -24.232 1.00 75.50 294 ARG A O 1
ATOM 2436 N N . HIS A 1 295 ? 54.365 28.690 -23.644 1.00 80.50 295 HIS A N 1
ATOM 2437 C CA . HIS A 1 295 ? 53.399 29.742 -23.334 1.00 80.50 295 HIS A CA 1
ATOM 2438 C C . HIS A 1 295 ? 52.636 30.232 -24.570 1.00 80.50 295 HIS A C 1
ATOM 2440 O O . HIS A 1 295 ? 51.455 30.570 -24.478 1.00 80.50 295 HIS A O 1
ATOM 2446 N N . GLU A 1 296 ? 53.258 30.253 -25.747 1.00 86.19 296 GLU A N 1
ATOM 2447 C CA . GLU A 1 296 ? 52.569 30.547 -27.003 1.00 86.19 296 GLU A CA 1
ATOM 2448 C C . GLU A 1 296 ? 51.569 29.453 -27.374 1.00 86.19 296 GLU A C 1
ATOM 2450 O O . GLU A 1 296 ? 50.444 29.760 -27.782 1.00 86.19 296 GLU A O 1
ATOM 2455 N N . MET A 1 297 ? 51.937 28.185 -27.186 1.00 80.56 297 MET A N 1
ATOM 2456 C CA . MET A 1 297 ? 51.032 27.055 -27.379 1.00 80.56 297 MET A CA 1
ATOM 2457 C C . MET A 1 297 ? 49.881 27.081 -26.370 1.00 80.56 297 MET A C 1
ATOM 2459 O O . MET A 1 297 ? 48.730 26.945 -26.775 1.00 80.56 297 MET A O 1
ATOM 2463 N N . GLU A 1 298 ? 50.135 27.363 -25.092 1.00 83.38 298 GLU A N 1
ATOM 2464 C CA . GLU A 1 298 ? 49.092 27.552 -24.073 1.00 83.38 298 GLU A CA 1
ATOM 2465 C C . GLU A 1 298 ? 48.135 28.687 -24.440 1.00 83.38 298 GLU A C 1
ATOM 2467 O O . GLU A 1 298 ? 46.919 28.525 -24.351 1.00 83.38 298 GLU A O 1
ATOM 2472 N N . ARG A 1 299 ? 48.647 29.822 -24.930 1.00 89.62 299 ARG A N 1
ATOM 2473 C CA . ARG A 1 299 ? 47.804 30.929 -25.411 1.00 89.62 299 ARG A CA 1
ATOM 2474 C C . ARG A 1 299 ? 46.960 30.521 -26.620 1.00 89.62 299 ARG A C 1
ATOM 2476 O O . ARG A 1 299 ? 45.805 30.941 -26.715 1.00 89.62 299 ARG A O 1
ATOM 2483 N N . LYS A 1 300 ? 47.495 29.707 -27.538 1.00 90.25 300 LYS A N 1
ATOM 2484 C CA . LYS A 1 300 ? 46.729 29.140 -28.665 1.00 90.25 300 LYS A CA 1
ATOM 2485 C C . LYS A 1 300 ? 45.642 28.184 -28.167 1.00 90.25 300 LYS A C 1
ATOM 2487 O O . LYS A 1 300 ? 44.500 28.308 -28.601 1.00 90.25 300 LYS A O 1
ATOM 2492 N N . PHE A 1 301 ? 45.954 27.313 -27.209 1.00 86.69 301 PHE A N 1
ATOM 2493 C CA . PHE A 1 301 ? 44.980 26.410 -26.593 1.00 86.69 301 PHE A CA 1
ATOM 2494 C C . PHE A 1 301 ? 43.887 27.160 -25.831 1.00 86.69 301 PHE A C 1
ATOM 2496 O O . PHE A 1 301 ? 42.719 26.822 -25.973 1.00 86.69 301 PHE A O 1
ATOM 2503 N N . GLN A 1 302 ? 44.218 28.226 -25.102 1.00 90.19 302 GLN A N 1
ATOM 2504 C CA . GLN A 1 302 ? 43.221 29.060 -24.423 1.00 90.19 302 GLN A CA 1
ATOM 2505 C C . GLN A 1 302 ? 42.292 29.777 -25.410 1.00 90.19 302 GLN A C 1
ATOM 2507 O O . GLN A 1 302 ? 41.098 29.907 -25.147 1.00 90.19 302 GLN A O 1
ATOM 2512 N N . LYS A 1 303 ? 42.811 30.236 -26.558 1.00 92.75 303 LYS A N 1
ATOM 2513 C CA . LYS A 1 303 ? 41.974 30.799 -27.630 1.00 92.75 303 LYS A CA 1
ATOM 2514 C C . LYS A 1 303 ? 41.051 29.736 -28.223 1.00 92.75 303 LYS A C 1
ATOM 2516 O O . LYS A 1 303 ? 39.861 30.001 -28.356 1.00 92.75 303 LYS A O 1
ATOM 2521 N N . LEU A 1 304 ? 41.576 28.543 -28.509 1.00 91.12 304 LEU A N 1
ATOM 2522 C CA . LEU A 1 304 ? 40.787 27.414 -29.004 1.00 91.12 304 LEU A CA 1
ATOM 2523 C C . LEU A 1 304 ? 39.697 26.994 -28.009 1.00 91.12 304 LEU A C 1
ATOM 2525 O O . LEU A 1 304 ? 38.547 26.832 -28.403 1.00 91.12 304 LEU A O 1
ATOM 2529 N N . ALA A 1 305 ? 40.017 26.906 -26.718 1.00 90.94 305 ALA A N 1
ATOM 2530 C CA . ALA A 1 305 ? 39.048 26.598 -25.669 1.00 90.94 305 ALA A CA 1
ATOM 2531 C C . ALA A 1 305 ? 37.904 27.621 -25.644 1.00 90.94 305 ALA A C 1
ATOM 2533 O O . ALA A 1 305 ? 36.740 27.241 -25.683 1.00 90.94 305 ALA A O 1
ATOM 2534 N N . LYS A 1 306 ? 38.220 28.923 -25.710 1.00 94.44 306 LYS A N 1
ATOM 2535 C CA . LYS A 1 306 ? 37.194 29.973 -25.808 1.00 94.44 306 LYS A CA 1
ATOM 2536 C C . LYS A 1 306 ? 36.342 29.824 -27.068 1.00 94.44 306 LYS A C 1
ATOM 2538 O O . LYS A 1 306 ? 35.126 29.951 -26.991 1.00 94.44 306 LYS A O 1
ATOM 2543 N N . THR A 1 307 ? 36.946 29.535 -28.224 1.00 93.38 307 THR A N 1
ATOM 2544 C CA . THR A 1 307 ? 36.173 29.314 -29.460 1.00 93.38 307 THR A CA 1
ATOM 2545 C C . THR A 1 307 ? 35.259 28.094 -29.369 1.00 93.38 307 THR A C 1
ATOM 2547 O O . THR A 1 307 ? 34.139 28.152 -29.867 1.00 93.38 307 THR A O 1
ATOM 2550 N N . MET A 1 308 ? 35.693 27.028 -28.691 1.00 91.19 308 MET A N 1
ATOM 2551 C CA . MET A 1 308 ? 34.873 25.840 -28.452 1.00 91.19 308 MET A CA 1
ATOM 2552 C C . MET A 1 308 ? 33.703 26.147 -27.512 1.00 91.19 308 MET A C 1
ATOM 2554 O O . MET A 1 308 ? 32.570 25.815 -27.847 1.00 91.19 308 MET A O 1
ATOM 2558 N N . ASP A 1 309 ? 33.938 26.871 -26.414 1.00 94.75 309 ASP A N 1
ATOM 2559 C CA . ASP A 1 309 ? 32.879 27.308 -25.494 1.00 94.75 309 ASP A CA 1
ATOM 2560 C C . ASP A 1 309 ? 31.826 28.179 -26.197 1.00 94.75 309 ASP A C 1
ATOM 2562 O O . ASP A 1 309 ? 30.623 28.012 -25.983 1.00 94.75 309 ASP A O 1
ATOM 2566 N N . HIS A 1 310 ? 32.260 29.111 -27.055 1.00 95.44 310 HIS A N 1
ATOM 2567 C CA . HIS A 1 310 ? 31.351 29.942 -27.849 1.00 95.44 310 HIS A CA 1
ATOM 2568 C C . HIS A 1 310 ? 30.522 29.108 -28.830 1.00 95.44 310 HIS A C 1
ATOM 2570 O O . HIS A 1 310 ? 29.318 29.330 -28.951 1.00 95.44 310 HIS A O 1
ATOM 2576 N N . LEU A 1 311 ? 31.144 28.131 -29.493 1.00 95.50 311 LEU A N 1
ATOM 2577 C CA . LEU A 1 311 ? 30.469 27.230 -30.424 1.00 95.50 311 LEU A CA 1
ATOM 2578 C C . LEU A 1 311 ? 29.444 26.347 -29.704 1.00 95.50 311 LEU A C 1
ATOM 2580 O O . LEU A 1 311 ? 28.323 26.195 -30.185 1.00 95.50 311 LEU A O 1
ATOM 2584 N N . GLU A 1 312 ? 29.787 25.792 -28.542 1.00 94.75 312 GLU A N 1
ATOM 2585 C CA . GLU A 1 312 ? 28.843 25.013 -27.739 1.00 94.75 312 GLU A CA 1
ATOM 2586 C C . GLU A 1 312 ? 27.677 25.854 -27.227 1.00 94.75 312 GLU A C 1
ATOM 2588 O O . GLU A 1 312 ? 26.538 25.390 -27.235 1.00 94.75 312 GLU A O 1
ATOM 2593 N N . ARG A 1 313 ? 27.933 27.091 -26.782 1.00 96.19 313 ARG A N 1
ATOM 2594 C CA . ARG A 1 313 ? 26.862 27.999 -26.357 1.00 96.19 313 ARG A CA 1
ATOM 2595 C C . ARG A 1 313 ? 25.906 28.298 -27.510 1.00 96.19 313 ARG A C 1
ATOM 2597 O O . ARG A 1 313 ? 24.706 28.143 -27.320 1.00 96.19 313 ARG A O 1
ATOM 2604 N N . ALA A 1 314 ? 26.429 28.619 -28.693 1.00 95.75 314 ALA A N 1
ATOM 2605 C CA . ALA A 1 314 ? 25.613 28.853 -29.883 1.00 95.75 314 ALA A CA 1
ATOM 2606 C C . ALA A 1 314 ? 24.773 27.618 -30.256 1.00 95.75 314 ALA A C 1
ATOM 2608 O O . ALA A 1 314 ? 23.582 27.742 -30.518 1.00 95.75 314 ALA A O 1
ATOM 2609 N N . LYS A 1 315 ? 25.351 26.407 -30.196 1.00 94.00 315 LYS A N 1
ATOM 2610 C CA . LYS A 1 315 ? 24.590 25.163 -30.408 1.00 94.00 315 LYS A CA 1
ATOM 2611 C C . LYS A 1 315 ? 23.439 25.006 -29.416 1.00 94.00 315 LYS A C 1
ATOM 2613 O O . LYS A 1 315 ? 22.333 24.689 -29.829 1.00 94.00 315 LYS A O 1
ATOM 2618 N N . ARG A 1 316 ? 23.673 25.263 -28.124 1.00 95.12 316 ARG A N 1
ATOM 2619 C CA . ARG A 1 316 ? 22.620 25.167 -27.098 1.00 95.12 316 ARG A CA 1
ATOM 2620 C C . ARG A 1 316 ? 21.512 26.201 -27.301 1.00 95.12 316 ARG A C 1
ATOM 2622 O O . ARG A 1 316 ? 20.350 25.881 -27.070 1.00 95.12 316 ARG A O 1
ATOM 2629 N N . GLU A 1 317 ? 21.858 27.419 -27.716 1.00 95.00 317 GLU A N 1
ATOM 2630 C CA . GLU A 1 317 ? 20.884 28.479 -28.014 1.00 95.00 317 GLU A CA 1
ATOM 2631 C C . GLU A 1 317 ? 19.984 28.106 -29.204 1.00 95.00 317 GLU A C 1
ATOM 2633 O O . GLU A 1 317 ? 18.775 28.319 -29.129 1.00 95.00 317 GLU A O 1
ATOM 2638 N N . GLU A 1 318 ? 20.538 27.470 -30.242 1.00 94.06 318 GLU A N 1
ATOM 2639 C CA . GLU A 1 318 ? 19.782 26.953 -31.396 1.00 94.06 318 GLU A CA 1
ATOM 2640 C C . GLU A 1 318 ? 18.963 25.688 -31.066 1.00 94.06 318 GLU A C 1
ATOM 2642 O O . GLU A 1 318 ? 17.847 25.505 -31.554 1.00 94.06 318 GLU A O 1
ATOM 2647 N N . GLU A 1 319 ? 19.477 24.804 -30.207 1.00 93.50 319 GLU A N 1
ATOM 2648 C CA . GLU A 1 319 ? 18.792 23.566 -29.810 1.00 93.50 319 GLU A CA 1
ATOM 2649 C C . GLU A 1 319 ? 17.626 23.815 -28.837 1.00 93.50 319 GLU A C 1
ATOM 2651 O O . GLU A 1 319 ? 16.611 23.116 -28.893 1.00 93.50 319 GLU A O 1
ATOM 2656 N N . ALA A 1 320 ? 17.725 24.819 -27.961 1.00 93.81 320 ALA A N 1
ATOM 2657 C CA . ALA A 1 320 ? 16.708 25.140 -26.958 1.00 93.81 320 ALA A CA 1
ATOM 2658 C C . ALA A 1 320 ? 15.275 25.320 -27.520 1.00 93.81 320 ALA A C 1
ATOM 2660 O O . ALA A 1 320 ? 14.354 24.691 -26.981 1.00 93.81 320 ALA A O 1
ATOM 2661 N N . PRO A 1 321 ? 15.026 26.116 -28.583 1.00 95.12 321 PRO A N 1
ATOM 2662 C CA . PRO A 1 321 ? 13.686 26.254 -29.153 1.00 95.12 321 PRO A CA 1
ATOM 2663 C C . PRO A 1 321 ? 13.175 24.955 -29.787 1.00 95.12 321 PRO A C 1
ATOM 2665 O O . PRO A 1 321 ? 11.984 24.664 -29.678 1.00 95.12 321 PRO A O 1
ATOM 2668 N N . LEU A 1 322 ? 14.051 24.147 -30.394 1.00 93.56 322 LEU A N 1
ATOM 2669 C CA . LEU A 1 322 ? 13.680 22.859 -30.993 1.00 93.56 322 LEU A CA 1
ATOM 2670 C C . LEU A 1 322 ? 13.246 21.850 -29.924 1.00 93.56 322 LEU A C 1
ATOM 2672 O O . LEU A 1 322 ? 12.237 21.162 -30.089 1.00 93.56 322 LEU A O 1
ATOM 2676 N N . ILE A 1 323 ? 13.965 21.801 -28.799 1.00 93.19 323 ILE A N 1
ATOM 2677 C CA . ILE A 1 323 ? 13.608 20.962 -27.649 1.00 93.19 323 ILE A CA 1
ATOM 2678 C C . ILE A 1 323 ? 12.265 21.409 -27.062 1.00 93.19 323 ILE A C 1
ATOM 2680 O O . ILE A 1 323 ? 11.397 20.575 -26.810 1.00 93.19 323 ILE A O 1
ATOM 2684 N N . MET A 1 324 ? 12.060 22.719 -26.890 1.00 93.62 324 MET A N 1
ATOM 2685 C CA . MET A 1 324 ? 10.798 23.268 -26.384 1.00 93.62 324 MET A CA 1
ATOM 2686 C C . MET A 1 324 ? 9.616 22.990 -27.321 1.00 93.62 324 MET A C 1
ATOM 2688 O O . MET A 1 324 ? 8.521 22.696 -26.844 1.00 93.62 324 MET A O 1
ATOM 2692 N N . ALA A 1 325 ? 9.815 23.069 -28.639 1.00 95.12 325 ALA A N 1
ATOM 2693 C CA . ALA A 1 325 ? 8.786 22.731 -29.620 1.00 95.12 325 ALA A CA 1
ATOM 2694 C C . ALA A 1 325 ? 8.395 21.250 -29.523 1.00 95.12 325 ALA A C 1
ATOM 2696 O O . ALA A 1 325 ? 7.220 20.938 -29.338 1.00 95.12 325 ALA A O 1
ATOM 2697 N N . LYS A 1 326 ? 9.386 20.352 -29.521 1.00 94.56 326 LYS A N 1
ATOM 2698 C CA . LYS A 1 326 ? 9.160 18.908 -29.393 1.00 94.56 326 LYS A CA 1
ATOM 2699 C C . LYS A 1 326 ? 8.501 18.528 -28.064 1.00 94.56 326 LYS A C 1
ATOM 2701 O O . LYS A 1 326 ? 7.667 17.632 -28.013 1.00 94.56 326 LYS A O 1
ATOM 2706 N N . TYR A 1 327 ? 8.842 19.222 -26.979 1.00 93.19 327 TYR A N 1
ATOM 2707 C CA . TYR A 1 327 ? 8.199 19.020 -25.680 1.00 93.19 327 TYR A CA 1
ATOM 2708 C C . TYR A 1 327 ? 6.706 19.377 -25.711 1.00 93.19 327 TYR A C 1
ATOM 2710 O O . TYR A 1 327 ? 5.888 18.642 -25.165 1.00 93.19 327 TYR A O 1
ATOM 2718 N N . LYS A 1 328 ? 6.329 20.469 -26.390 1.00 94.88 328 LYS A N 1
ATOM 2719 C CA . LYS A 1 328 ? 4.915 20.839 -26.565 1.00 94.88 328 LYS A CA 1
ATOM 2720 C C . LYS A 1 328 ? 4.151 19.824 -27.411 1.00 94.88 328 LYS A C 1
ATOM 2722 O O . LYS A 1 328 ? 3.013 19.519 -27.079 1.00 94.88 328 LYS A O 1
ATOM 2727 N N . GLU A 1 329 ? 4.768 19.298 -28.468 1.00 94.44 329 GLU A N 1
ATOM 2728 C CA . GLU A 1 329 ? 4.177 18.220 -29.273 1.00 94.44 329 GLU A CA 1
ATOM 2729 C C . GLU A 1 329 ? 3.901 16.982 -28.412 1.00 94.44 329 GLU A C 1
ATOM 2731 O O . GLU A 1 329 ? 2.785 16.468 -28.427 1.00 94.44 329 GLU A O 1
ATOM 2736 N N . HIS A 1 330 ? 4.866 16.573 -27.583 1.00 92.19 330 HIS A N 1
ATOM 2737 C CA . HIS A 1 330 ? 4.689 15.449 -26.664 1.00 92.19 330 HIS A CA 1
ATOM 2738 C C . HIS A 1 330 ? 3.565 15.661 -25.645 1.00 92.19 330 HIS A C 1
ATOM 2740 O O . HIS A 1 330 ? 2.809 14.730 -25.396 1.00 92.19 330 HIS A O 1
ATOM 2746 N N . LEU A 1 331 ? 3.400 16.868 -25.092 1.00 93.56 331 LEU A N 1
ATOM 2747 C CA . LEU A 1 331 ? 2.284 17.151 -24.179 1.00 93.56 331 LEU A CA 1
ATOM 2748 C C . LEU A 1 331 ? 0.921 16.941 -24.853 1.00 93.56 331 LEU A C 1
ATOM 2750 O O . LEU A 1 331 ? 0.022 16.360 -24.252 1.00 93.56 331 LEU A O 1
ATOM 2754 N N . VAL A 1 332 ? 0.780 17.370 -26.110 1.00 94.94 332 VAL A N 1
ATOM 2755 C CA . VAL A 1 332 ? -0.457 17.173 -26.881 1.00 94.94 332 VAL A CA 1
ATOM 2756 C C . VAL A 1 332 ? -0.675 15.693 -27.200 1.00 94.94 332 VAL A C 1
ATOM 2758 O O . VAL A 1 332 ? -1.794 15.193 -27.092 1.00 94.94 332 VAL A O 1
ATOM 2761 N N . GLU A 1 333 ? 0.379 14.967 -27.578 1.00 92.88 333 GLU A N 1
ATOM 2762 C CA . GLU A 1 333 ? 0.302 13.518 -27.793 1.00 92.88 333 GLU A CA 1
ATOM 2763 C C . GLU A 1 333 ? -0.116 12.768 -26.522 1.00 92.88 333 GLU A C 1
ATOM 2765 O O . GLU A 1 333 ? -0.964 11.874 -26.598 1.00 92.88 333 GLU A O 1
ATOM 2770 N N . ASP A 1 334 ? 0.430 13.154 -25.369 1.00 91.94 334 ASP A N 1
ATOM 2771 C CA . ASP A 1 334 ? 0.117 12.569 -24.065 1.00 91.94 334 ASP A CA 1
ATOM 2772 C C . ASP A 1 334 ? -1.333 12.856 -23.648 1.00 91.94 334 ASP A C 1
ATOM 2774 O O . ASP A 1 334 ? -2.022 11.949 -23.175 1.00 91.94 334 ASP A O 1
ATOM 2778 N N . GLU A 1 335 ? -1.838 14.073 -23.879 1.00 91.50 335 GLU A N 1
ATOM 2779 C CA . GLU A 1 335 ? -3.250 14.421 -23.664 1.00 91.50 335 GLU A CA 1
ATOM 2780 C C . GLU A 1 335 ? -4.174 13.564 -24.542 1.00 91.50 335 GLU A C 1
ATOM 2782 O O . GLU A 1 335 ? -5.109 12.934 -24.040 1.00 91.50 335 GLU A O 1
ATOM 2787 N N . ILE A 1 336 ? -3.873 13.444 -25.839 1.00 93.56 336 ILE A N 1
ATOM 2788 C CA . ILE A 1 336 ? -4.642 12.604 -26.771 1.00 93.56 336 ILE A CA 1
ATOM 2789 C C . ILE A 1 336 ? -4.584 11.127 -26.355 1.00 93.56 336 ILE A C 1
ATOM 2791 O O . ILE A 1 336 ? -5.582 10.404 -26.449 1.00 93.56 336 ILE A O 1
ATOM 2795 N N . PHE A 1 337 ? -3.418 10.643 -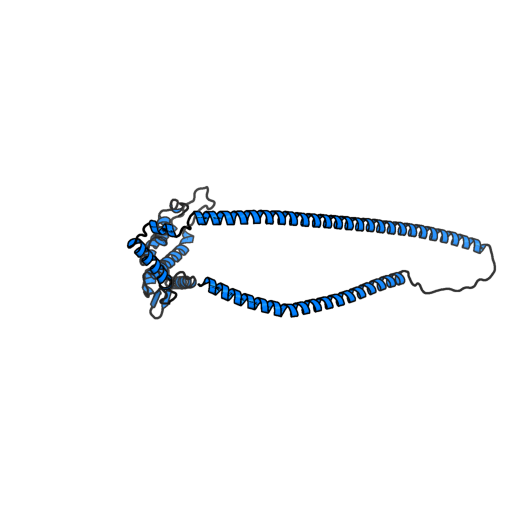25.923 1.00 91.25 337 PHE A N 1
ATOM 2796 C CA . PHE A 1 337 ? -3.244 9.276 -25.444 1.00 91.25 337 PHE A CA 1
ATOM 2797 C C . PHE A 1 337 ? -4.072 9.017 -24.181 1.00 91.25 337 PHE A C 1
ATOM 2799 O O . PHE A 1 337 ? -4.754 7.993 -24.096 1.00 91.25 337 PHE A O 1
ATOM 2806 N N . PHE A 1 338 ? -4.065 9.956 -23.236 1.00 90.25 338 PHE A N 1
ATOM 2807 C CA . PHE A 1 338 ? -4.856 9.889 -22.013 1.00 90.25 338 PHE A CA 1
ATOM 2808 C C . PHE A 1 338 ? -6.364 9.883 -22.301 1.00 90.25 338 PHE A C 1
ATOM 2810 O O . PHE A 1 338 ? -7.081 9.024 -21.789 1.00 90.25 338 PHE A O 1
ATOM 2817 N N . GLU A 1 339 ? -6.850 10.759 -23.184 1.00 91.69 339 GLU A N 1
ATOM 2818 C CA . GLU A 1 339 ? -8.261 10.781 -23.597 1.00 91.69 339 GLU A CA 1
ATOM 2819 C C . GLU A 1 339 ? -8.697 9.478 -24.281 1.00 91.69 339 GLU A C 1
ATOM 2821 O O . GLU A 1 339 ? -9.813 8.999 -24.070 1.00 91.69 339 GLU A O 1
ATOM 2826 N N . ARG A 1 340 ? -7.817 8.869 -25.087 1.00 87.12 340 ARG A N 1
ATOM 2827 C CA . ARG A 1 340 ? -8.073 7.560 -25.708 1.00 87.12 340 ARG A CA 1
ATOM 2828 C C . ARG A 1 340 ? -8.116 6.416 -24.701 1.00 87.12 340 ARG A C 1
ATOM 2830 O O . ARG A 1 340 ? -8.793 5.438 -24.978 1.00 87.12 340 ARG A O 1
ATOM 2837 N N . GLN A 1 341 ? -7.401 6.515 -23.581 1.00 79.62 341 GLN A N 1
ATOM 2838 C CA . GLN A 1 341 ? -7.437 5.516 -22.507 1.00 79.62 341 GLN A CA 1
ATOM 2839 C C . GLN A 1 341 ? -8.680 5.643 -21.613 1.00 79.62 341 GLN A C 1
ATOM 2841 O O . GLN A 1 341 ? -9.042 4.678 -20.943 1.00 79.62 341 GLN A O 1
ATOM 2846 N N . GLN A 1 342 ? -9.319 6.818 -21.571 1.00 71.88 342 GLN A N 1
ATOM 2847 C CA . GLN A 1 342 ? -10.551 7.039 -20.804 1.00 71.88 342 GLN A CA 1
ATOM 2848 C C . GLN A 1 342 ? -11.841 6.652 -21.550 1.00 71.88 342 GLN A C 1
ATOM 2850 O O . GLN A 1 342 ? -12.884 6.520 -20.907 1.00 71.88 342 GLN A O 1
ATOM 2855 N N . LYS A 1 343 ? -11.787 6.484 -22.877 1.00 57.62 343 LYS A N 1
ATOM 2856 C CA . LYS A 1 343 ? -12.869 5.902 -23.690 1.00 57.62 343 LYS A CA 1
ATOM 2857 C C . LYS A 1 343 ? -12.737 4.388 -23.755 1.00 57.62 343 LYS A C 1
ATOM 2859 O O . LYS A 1 343 ? -13.800 3.728 -23.742 1.00 57.62 343 LYS A O 1
#

Foldseek 3Di:
DVVCVLVVDDPLVNVLCCLQPPDQDLQCSQVVVVVSLVVLQVPFDQDPPVDPDRTDRSPVCSVVSLLSSLLSSLLSCLVPDQKDALVSSQVSRVPDHSVVSVVSVVVCVVVVVFAWDADVVVRMIGGDDPDCPGPCNVCVVVVVVVVVVVVCCVVCVPPPVVVVPPPDPPVVVVVVVVVVVVVVVVVVVVVVVVVVVVVVVVVVVVVVVVVVVVVVVVVVVVVVVVVVVVVVVVVVVVVVVVVVVVVVVVVVVVVVVVVVVDDDDDDDDDDPDDDCPDPVVVVVVVVVVVVVVVVVVVVVVVVVVVVVVVVVVVVCVVVVVVVVVVVVVVVVVVVVVVVVVVD

Sequence (343 aa):
VSKGVINYVPQEVKDLYYLLENDFHPLDLAEKAQPLLGKLSNLSDKLSSASPVPEVQLEQYIPSLERLTTLRVLQQVSQVYQTMKIGVITRMIPFFDFTIVEKLSVDAVKYNFVQMKIDHLKGVVQFGSQDLESDKIRNHLTILAKRLNKVRSLIQPQSIEKATKVTLPVPVLLETIEKEHRKLLARKVLIERRKEEQERQMLEMEREEESRRLKQQRITEEAEVKRLASEYTKREEDRIRREIEEKELEEAQLLLQEAERRNKKKWKKPAIEGEKVTKQILIEQALNEQLKERHEMERKFQKLAKTMDHLERAKREEEAPLIMAKYKEHLVEDEIFFERQQK

InterPro domains:
  IPR000717 Proteasome component (PCI) domain [PF01399] (57-128)
  IPR000717 Proteasome component (PCI) domain [PS50250] (1-132)
  IPR000717 Proteasome component (PCI) domain [SM00088] (60-151)
  IPR027512 Eukaryotic translation initiation factor 3 subunit A [PTHR14005] (1-343)

Secondary structure (DSSP, 8-state):
-TTSGGGSS-HHHHHHHHHHHT---TTTHHHHHHHHHHHHTT---B--TT-S-SB--GGGGHHHHHHHHHHHHHHHHHHH-SEEEHHHHHHH-TTS-HHHHHHHHHHHHHTTSS-EEEETTTTEEEES--STT-HHHHHHHHHHHHHHHHHHHHHS---GGGGGGSS--HHHHHHHHHHHHHHHHHHHHHHHHHHHHHHHHHHHHHHHHHHHHHHHHHHHHHHHHHHHHHHHHHHHHHHHHHHHHHHHHHHHHHHHHHHTT-----------------HHHHHHHHHHHHHHHHHHHHHHHHHHHHHHHHHHHHHHHHHHHHHHHHHHHHHHHHHHHHHHHH-

Organism: Taxus chinensis (NCBI:txid29808)

Radius of gyration: 50.08 Å; chains: 1; bounding box: 148×67×74 Å

pLDDT: mean 81.08, std 16.76, range [25.03, 96.81]